Protein AF-A0A6J8DEY1-F1 (afdb_monomer_lite)

Sequence (250 aa):
MIAKDSIQTDSPVGKSDHCMINFDFCCYFNNEKTSGDRFSYFRGNYELFNESLNNINWDVLLSNKNVEEMWKSFSSVMSENIDRFIPKKKTIRKFISPPLWMDRATKSAIVKKRKSWKKYKYLRNNLPYAKYVKDRNECTNAVRNAKLSFEQKVALESKINVKSFWNYVNSKLKTGSGIGTLEKPDGTLASSTADKVEVLNQFFTSVFTHRGDLKDYDTNSESNNFLDDINICQEDVLTKLNKLKTDKSA

Radius of gyration: 30.5 Å; chains: 1; bounding box: 78×50×76 Å

Organism: Mytilus coruscus (NCBI:txid42192)

Foldseek 3Di:
DFDPVFWDWFPDDQPDPDTDIDGDDDDDDPPPPPFDFDWPVVQFPVVVLVVQVVPDPLCVQQPPDDPVSSVVSVVVSNVVSSVVGTDTDGPDPPDPDPPPLDDPQLVVLVVQLRVLVVVCVVPVDPVSVVSNVVSSVVNVVSSVVSVVVLVVVCVVCCVVCVPSVVVVVVVVDPDDPDDPFDQAPVRDTRPDPVSVVVRVVVVVVVPDDDPVNDDPDPVVPPPPDDCPDDDDDPVNVVVVVVPDDPVDDD

Structure (mmCIF, N/CA/C/O backbone):
data_AF-A0A6J8DEY1-F1
#
_entry.id   AF-A0A6J8DEY1-F1
#
loop_
_atom_site.group_PDB
_atom_site.id
_atom_site.type_symbol
_atom_site.label_atom_id
_atom_site.label_alt_id
_atom_site.label_comp_id
_atom_site.label_asym_id
_atom_site.label_entity_id
_atom_site.label_seq_id
_atom_site.pdbx_PDB_ins_code
_atom_site.Cartn_x
_atom_site.Cartn_y
_atom_site.Cartn_z
_atom_site.occupancy
_atom_site.B_iso_or_equiv
_atom_site.auth_seq_id
_atom_site.auth_comp_id
_atom_site.auth_asym_id
_atom_site.auth_atom_id
_atom_site.pdbx_PDB_model_num
ATOM 1 N N . MET A 1 1 ? 31.824 7.948 5.922 1.00 44.28 1 MET A N 1
ATOM 2 C CA . MET A 1 1 ? 33.027 7.747 5.085 1.00 44.28 1 MET A CA 1
ATOM 3 C C . MET A 1 1 ? 32.572 7.065 3.800 1.00 44.28 1 MET A C 1
ATOM 5 O O . MET A 1 1 ? 32.079 5.949 3.884 1.00 44.28 1 MET A O 1
ATOM 9 N N . ILE A 1 2 ? 32.590 7.755 2.654 1.00 45.97 2 ILE A N 1
ATOM 10 C CA . ILE A 1 2 ? 32.193 7.160 1.364 1.00 45.97 2 ILE A CA 1
ATOM 11 C C . ILE A 1 2 ? 33.299 6.178 0.974 1.00 45.97 2 ILE A C 1
ATOM 13 O O . ILE A 1 2 ? 34.435 6.596 0.756 1.00 45.97 2 ILE A O 1
ATOM 17 N N . ALA A 1 3 ? 32.999 4.880 0.933 1.00 48.78 3 ALA A N 1
ATOM 18 C CA . ALA A 1 3 ? 33.936 3.901 0.399 1.00 48.78 3 ALA A CA 1
ATOM 19 C C . ALA A 1 3 ? 34.124 4.195 -1.099 1.00 48.78 3 ALA A C 1
ATOM 21 O O . ALA A 1 3 ? 33.154 4.143 -1.862 1.00 48.78 3 ALA A O 1
ATOM 22 N N . LYS A 1 4 ? 35.356 4.536 -1.511 1.00 50.44 4 LYS A N 1
ATOM 23 C CA . LYS A 1 4 ? 35.718 4.877 -2.903 1.00 50.44 4 LYS A CA 1
ATOM 24 C C . LYS A 1 4 ? 35.306 3.797 -3.921 1.00 50.44 4 LYS A C 1
ATOM 26 O O . LYS A 1 4 ? 35.091 4.131 -5.080 1.00 50.44 4 LYS A O 1
ATOM 31 N N . ASP A 1 5 ? 35.092 2.559 -3.476 1.00 52.69 5 ASP A N 1
ATOM 32 C CA . ASP A 1 5 ? 34.733 1.409 -4.318 1.00 52.69 5 ASP A CA 1
ATOM 33 C C . ASP A 1 5 ? 33.228 1.278 -4.640 1.00 52.69 5 ASP A C 1
ATOM 35 O O . ASP A 1 5 ? 32.827 0.367 -5.362 1.00 52.69 5 ASP A O 1
ATOM 39 N N . SER A 1 6 ? 32.372 2.182 -4.146 1.00 61.44 6 SER A N 1
ATOM 40 C CA . SER A 1 6 ? 30.911 2.122 -4.365 1.00 61.44 6 SER A CA 1
ATOM 41 C C . SER A 1 6 ? 30.394 2.984 -5.528 1.00 61.44 6 SER A C 1
ATOM 43 O O . SER A 1 6 ? 29.201 2.963 -5.824 1.00 61.44 6 SER A O 1
ATOM 45 N N . ILE A 1 7 ? 31.265 3.739 -6.210 1.00 75.12 7 ILE A N 1
ATOM 46 C CA . ILE A 1 7 ? 30.859 4.692 -7.253 1.00 75.12 7 ILE A CA 1
ATOM 47 C C . ILE A 1 7 ? 30.740 3.988 -8.617 1.00 75.12 7 ILE A C 1
ATOM 49 O O . ILE A 1 7 ? 31.733 3.591 -9.224 1.00 75.12 7 ILE A O 1
ATOM 53 N N . GLN A 1 8 ? 29.520 3.876 -9.145 1.00 80.19 8 GLN A N 1
ATOM 54 C CA . GLN A 1 8 ? 29.210 3.303 -10.459 1.00 80.19 8 GLN A CA 1
ATOM 55 C C . GLN A 1 8 ? 28.707 4.377 -11.429 1.00 80.19 8 GLN A C 1
ATOM 57 O O . GLN A 1 8 ? 27.894 5.222 -11.063 1.00 80.19 8 GLN A O 1
ATOM 62 N N . THR A 1 9 ? 29.137 4.320 -12.696 1.00 81.25 9 THR A N 1
ATOM 63 C CA . THR A 1 9 ? 28.627 5.225 -13.744 1.00 81.25 9 THR A CA 1
ATOM 64 C C . THR A 1 9 ? 27.620 4.529 -14.657 1.00 81.25 9 THR A C 1
ATOM 66 O O . THR A 1 9 ? 27.932 3.562 -15.354 1.00 81.25 9 THR A O 1
ATOM 69 N N . ASP A 1 10 ? 26.400 5.050 -14.680 1.00 83.88 10 ASP A N 1
ATOM 70 C CA . ASP A 1 10 ? 25.271 4.544 -15.450 1.00 83.88 10 ASP A CA 1
ATOM 71 C C . ASP A 1 10 ? 25.021 5.363 -16.725 1.00 83.88 10 ASP A C 1
ATOM 73 O O . ASP A 1 10 ? 25.616 6.419 -16.967 1.00 83.88 10 ASP A O 1
ATOM 77 N N . SER A 1 11 ? 24.138 4.846 -17.585 1.00 83.69 11 SER A N 1
ATOM 78 C CA . SER A 1 11 ? 23.731 5.537 -18.813 1.00 83.69 11 SER A CA 1
ATOM 79 C C . SER A 1 11 ? 23.106 6.899 -18.494 1.00 83.69 11 SER A C 1
ATOM 81 O O . SER A 1 11 ? 22.330 6.952 -17.536 1.00 83.69 11 SER A O 1
ATOM 83 N N . PRO A 1 12 ? 23.329 7.940 -19.315 1.00 84.56 12 PRO A N 1
ATOM 84 C CA . PRO A 1 12 ? 22.691 9.239 -19.138 1.00 84.56 12 PRO A CA 1
ATOM 85 C C . PRO A 1 12 ? 21.168 9.188 -18.996 1.00 84.56 12 PRO A C 1
ATOM 87 O O . PRO A 1 12 ? 20.491 8.290 -19.523 1.00 84.56 12 PRO A O 1
ATOM 90 N N . VAL A 1 13 ? 20.618 10.199 -18.321 1.00 79.12 13 VAL A N 1
ATOM 91 C CA . VAL A 1 13 ? 19.169 10.415 -18.260 1.00 79.12 13 VAL A CA 1
ATOM 92 C C . VAL A 1 13 ? 18.707 11.044 -19.569 1.00 79.12 13 VAL A C 1
ATOM 94 O O . VAL A 1 13 ? 19.110 12.146 -19.935 1.00 79.12 13 VAL A O 1
ATOM 97 N N . GLY A 1 14 ? 17.837 10.339 -20.293 1.00 76.31 14 GLY A N 1
ATOM 98 C CA . GLY A 1 14 ? 17.278 10.836 -21.549 1.00 76.31 14 GLY A CA 1
ATOM 99 C C . GLY A 1 14 ? 18.358 11.132 -22.596 1.00 76.31 14 GLY A C 1
ATOM 100 O O . GLY A 1 14 ? 19.062 10.223 -23.039 1.00 76.31 14 GLY A O 1
ATOM 101 N N . LYS A 1 15 ? 18.446 12.396 -23.026 1.00 76.12 15 LYS A N 1
ATOM 102 C CA . LYS A 1 15 ? 19.426 12.885 -24.014 1.00 76.12 15 LYS A CA 1
ATOM 103 C C . LYS A 1 15 ? 20.619 13.619 -23.389 1.00 76.12 15 LYS A C 1
ATOM 105 O O . LYS A 1 15 ? 21.410 14.167 -24.144 1.00 76.12 15 LYS A O 1
ATOM 110 N N . SER A 1 16 ? 20.735 13.647 -22.060 1.00 80.69 16 SER A N 1
ATOM 111 C CA . SER A 1 16 ? 21.864 14.300 -21.396 1.00 80.69 16 SER A CA 1
ATOM 112 C C . SER A 1 16 ? 23.197 13.693 -21.848 1.00 80.69 16 SER A C 1
ATOM 114 O O . SER A 1 16 ? 23.292 12.508 -22.179 1.00 80.69 16 SER A O 1
ATOM 116 N N . ASP A 1 17 ? 24.210 14.540 -21.881 1.00 76.12 17 ASP A N 1
ATOM 117 C CA . ASP A 1 17 ? 25.623 14.239 -22.076 1.00 76.12 17 ASP A CA 1
ATOM 118 C C . ASP A 1 17 ? 26.312 13.783 -20.777 1.00 76.12 17 ASP A C 1
ATOM 120 O O . ASP A 1 17 ? 27.327 13.085 -20.822 1.00 76.12 17 ASP A O 1
ATOM 124 N N . HIS A 1 18 ? 25.724 14.083 -19.617 1.00 81.81 18 HIS A N 1
ATOM 125 C CA . HIS A 1 18 ? 26.223 13.645 -18.319 1.00 81.81 18 HIS A CA 1
ATOM 126 C C . HIS A 1 18 ? 25.838 12.189 -18.015 1.00 81.81 18 HIS A C 1
ATOM 128 O O . HIS A 1 18 ? 24.682 11.772 -18.146 1.00 81.81 18 HIS A O 1
ATOM 134 N N . CYS A 1 19 ? 26.809 11.388 -17.569 1.00 82.94 19 CYS A N 1
ATOM 135 C CA . CYS A 1 19 ? 26.528 10.053 -17.045 1.00 82.94 19 CYS A CA 1
ATOM 136 C C . CYS A 1 19 ? 25.927 10.128 -15.638 1.00 82.94 19 CYS A C 1
ATOM 138 O O . CYS A 1 19 ? 26.283 11.002 -14.851 1.00 82.94 19 CYS A O 1
ATOM 140 N N . MET A 1 20 ? 25.055 9.176 -15.302 1.00 83.69 20 MET A N 1
ATOM 141 C CA . MET A 1 20 ? 24.567 9.066 -13.928 1.00 83.69 20 MET A CA 1
ATOM 142 C C . MET A 1 20 ? 25.656 8.483 -13.040 1.00 83.69 20 MET A C 1
ATOM 144 O O . MET A 1 20 ? 26.305 7.516 -13.431 1.00 83.69 20 MET A O 1
ATOM 148 N N . ILE A 1 21 ? 25.835 9.046 -11.851 1.00 85.25 21 ILE A N 1
ATOM 149 C CA . ILE A 1 21 ? 26.737 8.516 -10.834 1.00 85.25 21 ILE A CA 1
ATOM 150 C C . ILE A 1 21 ? 25.862 7.912 -9.739 1.00 85.25 21 ILE A C 1
ATOM 152 O O . ILE A 1 21 ? 25.108 8.627 -9.085 1.00 85.25 21 ILE A O 1
ATOM 156 N N . ASN A 1 22 ? 25.956 6.599 -9.560 1.00 82.12 22 ASN A N 1
ATOM 157 C CA . ASN A 1 22 ? 25.336 5.890 -8.451 1.00 82.12 22 ASN A CA 1
ATOM 158 C C . ASN A 1 22 ? 26.412 5.618 -7.408 1.00 82.12 22 ASN A C 1
ATOM 160 O O . ASN A 1 22 ? 27.486 5.133 -7.750 1.00 82.12 22 ASN A O 1
ATOM 164 N N . PHE A 1 23 ? 26.124 5.902 -6.150 1.00 82.75 23 PHE A N 1
ATOM 165 C CA . PHE A 1 23 ? 26.988 5.545 -5.038 1.00 82.75 23 PHE A CA 1
ATOM 166 C C . PHE A 1 23 ? 26.125 5.235 -3.826 1.00 82.75 23 PHE A C 1
ATOM 168 O O . PHE A 1 23 ? 25.031 5.785 -3.677 1.00 82.75 23 PHE A O 1
ATOM 175 N N . ASP A 1 24 ? 26.628 4.359 -2.967 1.00 79.00 24 ASP A N 1
ATOM 176 C CA . ASP A 1 24 ? 25.954 4.032 -1.723 1.00 79.00 24 ASP A CA 1
ATOM 177 C C . ASP A 1 24 ? 26.412 5.009 -0.641 1.00 79.00 24 ASP A C 1
ATOM 179 O O . ASP A 1 24 ? 27.604 5.171 -0.364 1.00 79.00 24 ASP A O 1
ATOM 183 N N . PHE A 1 25 ? 25.445 5.689 -0.032 1.00 76.94 25 PHE A N 1
ATOM 184 C CA . PHE A 1 25 ? 25.688 6.614 1.063 1.00 76.94 25 PHE A CA 1
ATOM 185 C C . PHE A 1 25 ? 25.036 6.076 2.334 1.00 76.94 25 PHE A C 1
ATOM 187 O O . PHE A 1 25 ? 23.813 6.046 2.461 1.00 76.94 25 PHE A O 1
ATOM 194 N N . CYS A 1 26 ? 25.864 5.638 3.282 1.00 73.69 26 CYS A N 1
ATOM 195 C CA . CYS A 1 26 ? 25.404 5.240 4.606 1.00 73.69 26 CYS A CA 1
ATOM 196 C C . CYS A 1 26 ? 25.147 6.491 5.449 1.00 73.69 26 CYS A C 1
ATOM 198 O O . CYS A 1 26 ? 26.067 7.046 6.052 1.00 73.69 26 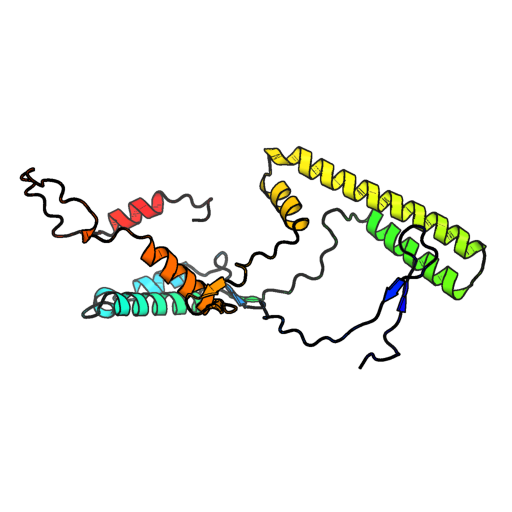CYS A O 1
ATOM 200 N N . CYS A 1 27 ? 23.895 6.930 5.490 1.00 66.94 27 CYS A N 1
ATOM 201 C CA . CYS A 1 27 ? 23.417 7.910 6.454 1.00 66.94 27 CYS A CA 1
ATOM 202 C C . CYS A 1 27 ? 22.787 7.200 7.656 1.00 66.94 27 CYS A C 1
ATOM 204 O O . CYS A 1 27 ? 22.032 6.239 7.505 1.00 66.94 27 CYS A O 1
ATOM 206 N N . TYR A 1 28 ? 23.073 7.699 8.857 1.00 67.25 28 TYR A N 1
ATOM 207 C CA . TYR A 1 28 ? 22.353 7.310 10.062 1.00 67.25 28 TYR A CA 1
ATOM 208 C C . TYR A 1 28 ? 21.034 8.075 10.076 1.00 67.25 28 TYR A C 1
ATOM 210 O O . TYR A 1 28 ? 21.003 9.272 10.340 1.00 67.25 28 TYR A O 1
ATOM 218 N N . PHE A 1 29 ? 19.949 7.395 9.734 1.00 59.47 29 PHE A N 1
ATOM 219 C CA . PHE A 1 29 ? 18.605 7.909 9.941 1.00 59.47 29 PHE A CA 1
ATOM 220 C C . PHE A 1 29 ? 17.853 6.918 10.819 1.00 59.47 29 PHE A C 1
ATOM 222 O O . PHE A 1 29 ? 17.910 5.707 10.581 1.00 59.47 29 PHE A O 1
ATOM 229 N N . ASN A 1 30 ? 17.159 7.428 11.838 1.00 56.78 30 ASN A N 1
ATOM 230 C CA . ASN A 1 30 ? 16.230 6.630 12.628 1.00 56.78 30 ASN A CA 1
ATOM 231 C C . ASN A 1 30 ? 15.025 6.305 11.751 1.00 56.78 30 ASN A C 1
ATOM 233 O O . ASN A 1 30 ? 14.008 6.991 11.752 1.00 56.78 30 ASN A O 1
ATOM 237 N N . ASN A 1 31 ? 15.166 5.258 10.948 1.00 54.78 31 ASN A N 1
ATOM 238 C CA . ASN A 1 31 ? 14.032 4.647 10.295 1.00 54.78 31 ASN A CA 1
ATOM 239 C C . ASN A 1 31 ? 13.315 3.841 11.375 1.00 54.78 31 ASN A C 1
ATOM 241 O O . ASN A 1 31 ? 13.746 2.727 11.694 1.00 54.78 31 ASN A O 1
ATOM 245 N N . GLU A 1 32 ? 12.268 4.409 11.975 1.00 57.19 32 GLU A N 1
ATOM 246 C CA . GLU A 1 32 ? 11.388 3.634 12.844 1.00 57.19 32 GLU A CA 1
ATOM 247 C C . GLU A 1 32 ? 10.921 2.416 12.050 1.00 57.19 32 GLU A C 1
ATOM 249 O O . GLU A 1 32 ? 10.252 2.506 11.014 1.00 57.19 32 GLU A O 1
ATOM 254 N N . LYS A 1 33 ? 11.388 1.241 12.471 1.00 53.66 33 LYS A N 1
ATOM 255 C CA . LYS A 1 33 ? 11.085 -0.005 11.788 1.00 53.66 33 LYS A CA 1
ATOM 256 C C . LYS A 1 33 ? 9.590 -0.265 11.961 1.00 53.66 33 LYS A C 1
ATOM 258 O O . LYS A 1 33 ? 9.176 -0.839 12.954 1.00 53.66 33 LYS A O 1
ATOM 263 N N . THR A 1 34 ? 8.788 0.027 10.940 1.00 55.12 34 THR A N 1
ATOM 264 C CA . THR A 1 34 ? 7.391 -0.449 10.856 1.00 55.12 34 THR A CA 1
ATOM 265 C C . THR A 1 34 ? 7.296 -1.953 10.556 1.00 55.12 34 THR A C 1
ATOM 267 O O . THR A 1 34 ? 6.229 -2.468 10.219 1.00 55.12 34 THR A O 1
ATOM 270 N N . SER A 1 35 ? 8.407 -2.695 10.667 1.00 56.41 35 SER A N 1
ATOM 271 C CA . SER A 1 35 ? 8.428 -4.155 10.602 1.00 56.41 35 SER A CA 1
ATOM 272 C C . SER A 1 35 ? 7.953 -4.736 11.932 1.00 56.41 35 SER A C 1
ATOM 274 O O . SER A 1 35 ? 8.744 -5.287 12.692 1.00 56.41 35 SER A O 1
ATOM 276 N N . GLY A 1 36 ? 6.664 -4.572 12.203 1.00 63.62 36 GLY A N 1
ATOM 277 C CA . GLY A 1 36 ? 5.958 -5.334 13.219 1.00 63.62 36 GLY A CA 1
ATOM 278 C C . GLY A 1 36 ? 5.396 -6.619 12.621 1.00 63.62 36 GLY A C 1
ATOM 279 O O . GLY A 1 36 ? 5.020 -6.671 11.437 1.00 63.62 36 GLY A O 1
ATOM 280 N N . ASP A 1 37 ? 5.322 -7.650 13.451 1.00 78.12 37 ASP A N 1
ATOM 281 C CA . ASP A 1 37 ? 4.421 -8.764 13.204 1.00 78.12 37 ASP A CA 1
ATOM 282 C C . ASP A 1 37 ? 2.991 -8.220 13.159 1.00 78.12 37 ASP A C 1
ATOM 284 O O . ASP A 1 37 ? 2.564 -7.475 14.038 1.00 78.12 37 ASP A O 1
ATOM 288 N N . ARG A 1 38 ? 2.253 -8.540 12.094 1.00 83.44 38 ARG A N 1
ATOM 289 C CA . ARG A 1 38 ? 0.831 -8.200 11.998 1.00 83.44 38 ARG A CA 1
ATOM 290 C C . ARG A 1 38 ? 0.017 -9.459 12.194 1.00 8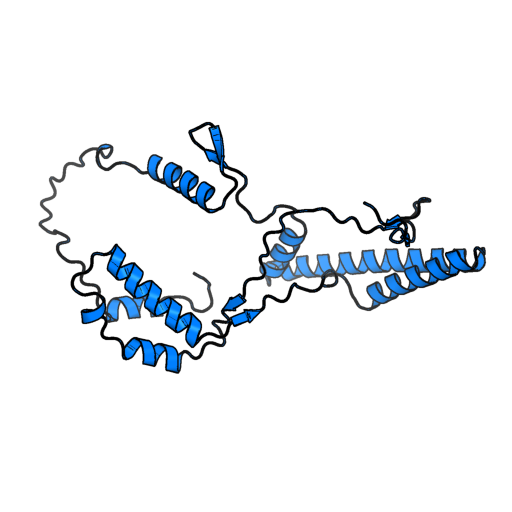3.44 38 ARG A C 1
ATOM 292 O O . ARG A 1 38 ? 0.302 -10.471 11.560 1.00 83.44 38 ARG A O 1
ATOM 299 N N . PHE A 1 39 ? -1.038 -9.389 12.989 1.00 88.94 39 PHE A N 1
ATOM 300 C CA . PHE A 1 39 ? -1.995 -10.482 13.080 1.00 88.94 39 PHE A CA 1
ATOM 301 C C . PHE A 1 39 ? -2.695 -10.713 11.741 1.00 88.94 39 PHE A C 1
ATOM 303 O O . PHE A 1 39 ? -3.045 -9.781 11.007 1.00 88.94 39 PHE A O 1
ATOM 310 N N . SER A 1 40 ? -2.874 -11.981 11.397 1.00 88.69 40 SER A N 1
ATOM 311 C CA . SER A 1 40 ? -3.649 -12.412 10.245 1.00 88.69 40 SER A CA 1
ATOM 312 C C . SER A 1 40 ? -5.024 -12.874 10.711 1.00 88.69 40 SER A C 1
ATOM 314 O O . SER A 1 40 ? -5.293 -14.070 10.692 1.00 88.69 40 SER A O 1
ATOM 316 N N . TYR A 1 41 ? -5.891 -11.923 11.074 1.00 89.31 41 TYR A N 1
ATOM 317 C CA . TYR A 1 41 ? -7.251 -12.182 11.574 1.00 89.31 41 TYR A CA 1
ATOM 318 C C . TYR A 1 41 ? -8.036 -13.170 10.698 1.00 89.31 41 TYR A C 1
ATOM 320 O O . TYR A 1 41 ? -8.556 -14.151 11.199 1.00 89.31 41 TYR A O 1
ATOM 328 N N . PHE A 1 42 ? -7.976 -13.039 9.369 1.00 86.75 42 PHE A N 1
ATOM 329 C CA . PHE A 1 42 ? -8.628 -13.982 8.442 1.00 86.75 42 PHE A CA 1
ATOM 330 C C . PHE A 1 42 ? -8.189 -15.459 8.586 1.00 86.75 42 PHE A C 1
ATOM 332 O O . PHE A 1 42 ? -8.865 -16.355 8.103 1.00 86.75 42 PHE A O 1
ATOM 339 N N . ARG A 1 43 ? -7.034 -15.725 9.206 1.00 87.56 43 ARG A N 1
ATOM 340 C CA . ARG A 1 43 ? -6.496 -17.076 9.440 1.00 87.56 43 ARG A CA 1
ATOM 341 C C . ARG A 1 43 ? -6.575 -17.498 10.911 1.00 87.56 43 ARG A C 1
ATOM 343 O O . ARG A 1 43 ? -5.924 -18.472 11.278 1.00 87.56 43 ARG A O 1
ATOM 350 N N . GLY A 1 44 ? -7.269 -16.737 11.754 1.00 90.62 44 GLY A N 1
ATOM 351 C CA . GLY A 1 44 ? -7.448 -17.086 13.159 1.00 90.62 44 GLY A CA 1
ATOM 352 C C . GLY A 1 44 ? -8.293 -18.347 13.318 1.00 90.62 44 GLY A C 1
ATOM 353 O O . GLY A 1 44 ? -9.232 -18.564 12.553 1.00 90.62 44 GLY A O 1
ATOM 354 N N . ASN A 1 45 ? -7.964 -19.171 14.315 1.00 93.25 45 ASN A N 1
ATOM 355 C CA . ASN A 1 45 ? -8.835 -20.267 14.727 1.00 93.25 45 ASN A CA 1
ATOM 356 C C . ASN A 1 45 ? -9.913 -19.715 15.669 1.00 93.25 45 ASN A C 1
ATOM 358 O O . ASN A 1 45 ? -9.735 -19.689 16.884 1.00 93.25 45 ASN A O 1
ATOM 362 N N . TYR A 1 46 ? -11.009 -19.232 15.084 1.00 92.81 46 TYR A N 1
ATOM 363 C CA . TYR A 1 46 ? -12.101 -18.612 15.835 1.00 92.81 46 TYR A CA 1
ATOM 364 C C . TYR A 1 46 ? -12.944 -19.607 16.637 1.00 92.81 46 TYR A C 1
ATOM 366 O O . TYR A 1 46 ? -13.610 -19.198 17.579 1.00 92.81 46 TYR A O 1
ATOM 374 N N . GLU A 1 47 ? -12.901 -20.895 16.302 1.00 93.62 47 GLU A N 1
ATOM 375 C CA . GLU A 1 47 ? -13.616 -21.933 17.048 1.00 93.62 47 GLU A CA 1
ATOM 376 C C . GLU A 1 47 ? -13.016 -22.086 18.451 1.00 93.62 47 GLU A C 1
ATOM 378 O O . GLU A 1 47 ? -13.704 -21.844 19.441 1.00 93.62 47 GLU A O 1
ATOM 383 N N . LEU A 1 48 ? -11.699 -22.320 18.535 1.00 93.12 48 LEU A N 1
ATOM 384 C CA . LEU A 1 48 ? -10.981 -22.372 19.816 1.00 93.12 48 LEU A CA 1
ATOM 385 C C . LEU A 1 48 ? -10.951 -21.014 20.530 1.00 93.12 48 LEU A C 1
ATOM 387 O O . LEU A 1 48 ? -10.979 -20.958 21.757 1.00 93.12 48 LEU A O 1
ATOM 391 N N . PHE A 1 49 ? -10.897 -19.914 19.771 1.00 93.75 49 PHE A N 1
ATOM 392 C CA . PHE A 1 49 ? -10.972 -18.566 20.335 1.00 93.75 49 PHE A CA 1
ATOM 393 C C . PHE A 1 49 ? -12.291 -18.368 21.092 1.00 93.75 49 PHE A C 1
ATOM 395 O O . PHE A 1 49 ? -12.287 -17.932 22.240 1.00 93.75 49 PHE A O 1
ATOM 402 N N . ASN A 1 50 ? -13.417 -18.707 20.461 1.00 93.25 50 ASN A N 1
ATOM 403 C CA . ASN A 1 50 ? -14.738 -18.550 21.059 1.00 93.25 50 ASN A CA 1
ATOM 404 C C . ASN A 1 50 ? -14.946 -19.519 22.226 1.00 93.25 50 ASN A C 1
ATOM 406 O O . ASN A 1 50 ? -15.4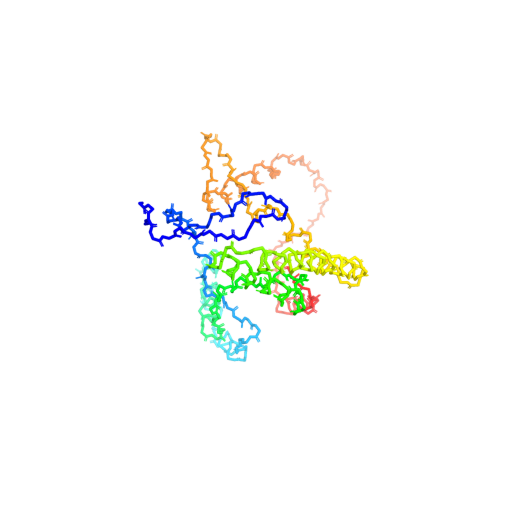97 -19.120 23.246 1.00 93.25 50 ASN A O 1
ATOM 410 N N . GLU A 1 51 ? -14.468 -20.761 22.114 1.00 94.31 51 GLU A N 1
ATOM 411 C CA . GLU A 1 51 ? -14.501 -21.729 23.216 1.00 94.31 51 GLU A CA 1
ATOM 412 C C . GLU A 1 51 ? -13.739 -21.205 24.443 1.00 94.31 51 GLU A C 1
ATOM 414 O O . GLU A 1 51 ? -14.259 -21.223 25.557 1.00 94.31 51 GLU A O 1
ATOM 419 N N . SER A 1 52 ? -12.540 -20.657 24.234 1.00 93.44 52 SER A N 1
ATOM 420 C CA . SER A 1 52 ? -11.736 -20.042 25.293 1.00 93.44 52 SER A CA 1
ATOM 421 C C . SER A 1 52 ? -12.476 -18.894 25.984 1.00 93.44 52 SER A C 1
ATOM 423 O O . SER A 1 52 ? -12.507 -18.848 27.211 1.00 93.44 52 SER A O 1
ATOM 425 N N . LEU A 1 53 ? -13.134 -18.006 25.227 1.00 92.50 53 LEU A N 1
ATOM 426 C CA . LEU A 1 53 ? -13.916 -16.910 25.811 1.00 92.50 53 LEU A CA 1
ATOM 427 C C . LEU A 1 53 ? -15.176 -17.382 26.549 1.00 92.50 53 LEU A C 1
ATOM 429 O O . LEU A 1 53 ? -15.530 -16.789 27.567 1.00 92.50 53 LEU A O 1
ATOM 433 N N . ASN A 1 54 ? -15.840 -18.431 26.060 1.00 92.38 54 ASN A N 1
ATOM 434 C CA . ASN A 1 54 ? -17.028 -19.001 26.702 1.00 92.38 54 ASN A CA 1
ATOM 435 C C . ASN A 1 54 ? -16.696 -19.701 28.026 1.00 92.38 54 ASN A C 1
ATOM 437 O O . ASN A 1 54 ? -17.531 -19.747 28.923 1.00 92.38 54 ASN A O 1
ATOM 441 N N . ASN A 1 55 ? -15.475 -20.223 28.165 1.00 92.81 55 ASN A N 1
ATOM 442 C CA . ASN A 1 55 ? -15.012 -20.872 29.392 1.00 92.81 55 ASN A CA 1
ATOM 443 C C . ASN A 1 55 ? -14.623 -19.877 30.502 1.00 92.81 55 ASN A C 1
ATOM 445 O O . ASN A 1 55 ? -14.348 -20.289 31.631 1.00 92.81 55 ASN A O 1
ATOM 449 N N . ILE A 1 56 ? -14.577 -18.576 30.205 1.00 91.88 56 ILE A N 1
ATOM 450 C CA . ILE A 1 56 ? -14.239 -17.540 31.181 1.00 91.88 56 ILE A CA 1
ATOM 451 C C . ILE A 1 56 ? -15.503 -17.110 31.920 1.00 91.88 56 ILE A C 1
ATOM 453 O O . ILE A 1 56 ? -16.485 -16.682 31.320 1.00 91.88 56 ILE A O 1
ATOM 457 N N . ASN A 1 57 ? -15.452 -17.161 33.251 1.00 91.75 57 ASN A N 1
ATOM 458 C CA . ASN A 1 57 ? -16.493 -16.581 34.087 1.00 91.75 57 ASN A CA 1
ATOM 459 C C . ASN A 1 57 ? -16.305 -15.055 34.162 1.00 91.75 57 ASN A C 1
ATOM 461 O O . ASN A 1 57 ? -15.543 -14.544 34.989 1.00 91.75 57 ASN A O 1
ATOM 465 N N . TRP A 1 58 ? -16.974 -14.342 33.255 1.00 89.88 58 TRP A N 1
ATOM 466 C CA . TRP A 1 58 ? -16.894 -12.885 33.133 1.00 89.88 58 TRP A CA 1
ATOM 467 C C . TRP A 1 58 ? -17.442 -12.154 34.353 1.00 89.88 58 TRP A C 1
ATOM 469 O O . TRP A 1 58 ? -16.850 -11.154 34.754 1.00 89.88 58 TRP A O 1
ATOM 479 N N . ASP A 1 59 ? -18.498 -12.675 34.977 1.00 88.44 59 ASP A N 1
ATOM 480 C CA . ASP A 1 59 ? -19.091 -12.072 36.172 1.00 88.44 59 ASP A CA 1
ATOM 481 C C . ASP A 1 59 ? -18.070 -12.021 37.303 1.00 88.44 59 ASP A C 1
ATOM 483 O O . ASP A 1 59 ? -17.835 -10.971 37.893 1.00 88.44 59 ASP A O 1
ATOM 487 N N . VAL A 1 60 ? -17.367 -13.129 37.547 1.00 90.44 60 VAL A N 1
ATOM 488 C CA . VAL A 1 60 ? -16.307 -13.181 38.560 1.00 90.44 60 VAL A CA 1
ATOM 489 C C . VAL A 1 60 ? -15.123 -12.307 38.155 1.00 90.44 60 VAL A C 1
ATOM 491 O O . VAL A 1 60 ? -14.618 -11.541 38.976 1.00 90.44 60 VAL A O 1
ATOM 494 N N . LEU A 1 61 ? -14.689 -12.385 36.893 1.00 89.06 61 LEU A N 1
ATOM 495 C CA . LEU A 1 61 ? -13.521 -11.646 36.410 1.00 89.06 61 LEU A CA 1
ATOM 496 C C . LEU A 1 61 ? -13.711 -10.126 36.487 1.00 89.06 61 LEU A C 1
ATOM 498 O O . LEU A 1 61 ? -12.738 -9.404 36.722 1.00 89.06 61 LEU A O 1
ATOM 502 N N . LEU A 1 62 ? -14.930 -9.645 36.254 1.00 90.38 62 LEU A N 1
ATOM 503 C CA . LEU A 1 62 ? -15.262 -8.225 36.203 1.00 90.38 62 LEU A CA 1
ATOM 504 C C . LEU A 1 62 ? -15.905 -7.710 37.500 1.00 90.38 62 LEU A C 1
ATOM 506 O O . LEU A 1 62 ? -15.992 -6.496 37.678 1.00 90.38 62 LEU A O 1
ATOM 510 N N . SER A 1 63 ? -16.308 -8.597 38.416 1.00 90.44 63 SER A N 1
ATOM 511 C CA . SER A 1 63 ? -16.871 -8.212 39.715 1.00 90.44 63 SER A CA 1
ATOM 512 C C . SER A 1 63 ? -15.921 -7.334 40.535 1.00 90.44 63 SER A C 1
ATOM 514 O O . SER A 1 63 ? -14.700 -7.497 40.496 1.00 90.44 63 SER A O 1
ATOM 516 N N . ASN A 1 64 ? -16.501 -6.418 41.318 1.00 87.69 64 ASN A N 1
ATOM 517 C CA . ASN A 1 64 ? -15.803 -5.548 42.276 1.00 87.69 64 ASN A CA 1
ATOM 518 C C . ASN A 1 64 ? -14.669 -4.689 41.685 1.00 87.69 64 ASN A C 1
ATOM 520 O O . ASN A 1 64 ? -13.773 -4.268 42.416 1.00 87.69 64 ASN A O 1
ATOM 524 N N . LYS A 1 65 ? -14.702 -4.420 40.378 1.00 89.81 65 LYS A N 1
ATOM 525 C CA . LYS A 1 65 ? -13.737 -3.569 39.675 1.00 89.81 65 LYS A CA 1
ATOM 526 C C . LYS A 1 65 ? -14.399 -2.281 39.213 1.00 89.81 65 LYS A C 1
ATOM 528 O O . LYS A 1 65 ? -15.587 -2.260 38.900 1.00 89.81 65 LYS A O 1
ATOM 533 N N . ASN A 1 66 ? -13.622 -1.205 39.137 1.00 91.62 66 ASN A N 1
ATOM 534 C CA . ASN A 1 66 ? -14.083 0.003 38.454 1.00 91.62 66 ASN A CA 1
ATOM 535 C C . ASN A 1 66 ? -14.042 -0.182 36.924 1.00 91.62 66 ASN A C 1
ATOM 537 O O . ASN A 1 66 ? -13.429 -1.116 36.408 1.00 91.62 66 ASN A O 1
ATOM 541 N N . VAL A 1 67 ? -14.679 0.731 36.186 1.00 88.44 67 VAL A N 1
ATOM 542 C CA . VAL A 1 67 ? -14.798 0.658 34.716 1.00 88.44 67 VAL A CA 1
ATOM 543 C C . VAL A 1 67 ? -13.436 0.511 34.026 1.00 88.44 67 VAL A C 1
ATOM 545 O O . VAL A 1 67 ? -13.288 -0.276 33.092 1.00 88.44 67 VAL A O 1
ATOM 548 N N . GLU A 1 68 ? -12.422 1.224 34.512 1.00 89.69 68 GLU A N 1
ATOM 549 C CA . GLU A 1 68 ? -11.069 1.196 33.951 1.00 89.69 68 GLU A CA 1
ATOM 550 C C . GLU A 1 68 ? -10.381 -0.161 34.188 1.00 89.69 68 GLU A C 1
ATOM 552 O O . GLU A 1 68 ? -9.743 -0.723 33.296 1.00 89.69 68 GLU A O 1
ATOM 557 N N . GLU A 1 69 ? -10.532 -0.734 35.379 1.00 91.31 69 GLU A N 1
ATOM 558 C CA . GLU A 1 69 ? -10.018 -2.059 35.734 1.00 91.31 69 GLU A CA 1
ATOM 559 C C . GLU A 1 69 ? -10.745 -3.186 34.996 1.00 91.31 69 GLU A C 1
ATOM 561 O O . GLU A 1 69 ? -10.107 -4.158 34.568 1.00 91.31 69 GLU A O 1
ATOM 566 N N . MET A 1 70 ? -12.062 -3.058 34.815 1.00 91.31 70 MET A N 1
ATOM 567 C CA . MET A 1 70 ? -12.863 -3.969 33.998 1.00 91.31 70 MET A CA 1
ATOM 568 C C . MET A 1 70 ? -12.363 -3.955 32.552 1.00 91.31 70 MET A C 1
ATOM 570 O O . MET A 1 70 ? -12.066 -5.013 31.995 1.00 91.31 70 MET A O 1
ATOM 574 N N . TRP A 1 71 ? -12.182 -2.765 31.968 1.00 91.38 71 TRP A N 1
ATOM 575 C CA . TRP A 1 71 ? -11.665 -2.609 30.609 1.00 91.38 71 TRP A CA 1
ATOM 576 C C . TRP A 1 71 ? -10.261 -3.195 30.450 1.00 91.38 71 TRP A C 1
ATOM 578 O O . TRP A 1 71 ? -10.011 -3.949 29.509 1.00 91.38 71 TRP A O 1
ATOM 588 N N . LYS A 1 72 ? -9.349 -2.920 31.389 1.00 93.38 72 LYS A N 1
ATOM 589 C CA . LYS A 1 72 ? -8.000 -3.507 31.388 1.00 93.38 72 LYS A CA 1
ATOM 590 C C . LYS A 1 72 ? -8.039 -5.029 31.451 1.00 93.38 72 LYS A C 1
ATOM 592 O O . LYS A 1 72 ? -7.328 -5.683 30.690 1.00 93.38 72 LYS A O 1
ATOM 597 N N . SER A 1 73 ? -8.885 -5.588 32.316 1.00 92.50 73 SER A N 1
ATOM 598 C CA . SER A 1 73 ? -9.043 -7.041 32.459 1.00 92.50 73 SER A CA 1
ATOM 599 C C . SER A 1 73 ? -9.553 -7.667 31.158 1.00 92.50 73 SER A C 1
ATOM 601 O O . SER A 1 73 ? -8.943 -8.602 30.642 1.00 92.50 73 SER A O 1
ATOM 603 N N . PHE A 1 74 ? -10.616 -7.102 30.583 1.00 93.19 74 PHE A N 1
ATOM 604 C CA . PHE A 1 74 ? -11.172 -7.534 29.301 1.00 93.19 74 PHE A CA 1
ATOM 605 C C . PHE A 1 74 ? -10.145 -7.439 28.164 1.00 93.19 74 PHE A C 1
ATOM 607 O O . PHE A 1 74 ? -9.915 -8.407 27.439 1.00 93.19 74 PHE A O 1
ATOM 614 N N . SER A 1 75 ? -9.483 -6.289 28.033 1.00 93.50 75 SER A N 1
ATOM 615 C CA . SER A 1 75 ? -8.491 -6.030 26.987 1.00 93.50 75 SER A CA 1
ATOM 616 C C . SER A 1 75 ? -7.292 -6.977 27.087 1.00 93.50 75 SER A C 1
ATOM 618 O O . SER A 1 75 ? -6.798 -7.461 26.066 1.00 93.50 75 SER A O 1
ATOM 620 N N . SER A 1 76 ? -6.866 -7.314 28.309 1.00 94.19 76 SER A N 1
ATOM 621 C CA . SER A 1 76 ? -5.806 -8.296 28.554 1.00 94.19 76 SER A CA 1
ATOM 622 C C . SER A 1 76 ? -6.206 -9.689 28.072 1.00 94.19 76 SER A C 1
ATOM 624 O O . SER A 1 76 ? -5.470 -10.298 27.297 1.00 94.19 76 SER A O 1
ATOM 626 N N . VAL A 1 77 ? -7.392 -10.168 28.464 1.00 94.56 77 VAL A N 1
ATOM 627 C CA . VAL A 1 77 ? -7.921 -11.472 28.029 1.00 94.56 77 VAL A CA 1
ATOM 628 C C . VAL A 1 77 ? -8.047 -11.531 26.509 1.00 94.56 77 VAL A C 1
ATOM 630 O O . VAL A 1 77 ? -7.616 -12.501 25.883 1.00 94.56 77 VAL A O 1
ATOM 633 N N . MET A 1 78 ? -8.598 -10.486 25.892 1.00 93.94 78 MET A N 1
ATOM 634 C CA . MET A 1 78 ? -8.724 -10.409 24.438 1.00 93.94 78 MET A CA 1
ATOM 635 C C . MET A 1 78 ? -7.360 -10.445 23.751 1.00 93.94 78 MET A C 1
ATOM 637 O O . MET A 1 78 ? -7.181 -11.194 22.793 1.00 93.94 78 MET A O 1
ATOM 641 N N . SER A 1 79 ? -6.391 -9.677 24.249 1.00 93.00 79 SER A N 1
ATOM 642 C CA . SER A 1 79 ? -5.037 -9.631 23.689 1.00 93.00 79 SER A CA 1
ATOM 643 C C . SER A 1 79 ? -4.345 -10.991 23.772 1.00 93.00 79 SER A C 1
ATOM 645 O O . SER A 1 79 ? -3.767 -11.435 22.783 1.00 93.00 79 SER A O 1
ATOM 647 N N . GLU A 1 80 ? -4.474 -11.695 24.898 1.00 94.19 80 GLU A N 1
ATOM 648 C CA . GLU A 1 80 ? -3.918 -13.038 25.082 1.00 94.19 80 GLU A CA 1
ATOM 649 C C . GLU A 1 80 ? -4.542 -14.058 24.118 1.00 94.19 80 GLU A C 1
ATOM 651 O O . GLU A 1 80 ? -3.833 -14.826 23.463 1.00 94.19 80 GLU A O 1
ATOM 656 N N . ASN A 1 81 ? -5.869 -14.034 23.963 1.00 93.44 81 ASN A N 1
ATOM 657 C CA . ASN A 1 81 ? -6.568 -14.907 23.019 1.00 93.44 81 ASN A CA 1
ATOM 658 C C . ASN A 1 81 ? -6.187 -14.591 21.563 1.00 93.44 81 ASN A C 1
ATOM 660 O O . ASN A 1 81 ? -5.968 -15.507 20.765 1.00 93.44 81 ASN A O 1
ATOM 664 N N . ILE A 1 82 ? -6.042 -13.309 21.213 1.00 93.69 82 ILE A N 1
ATOM 665 C CA . ILE A 1 82 ? -5.543 -12.872 19.901 1.00 93.69 82 ILE A CA 1
ATOM 666 C C . ILE A 1 82 ? -4.133 -13.411 19.665 1.00 93.69 82 ILE A C 1
ATOM 668 O O . ILE A 1 82 ? -3.876 -14.000 18.615 1.00 93.69 82 ILE A O 1
ATOM 672 N N . ASP A 1 83 ? -3.237 -13.269 20.639 1.00 93.00 83 ASP A N 1
ATOM 673 C CA . ASP A 1 83 ? -1.868 -13.767 20.545 1.00 93.00 83 ASP A CA 1
ATOM 674 C C . ASP A 1 83 ? -1.791 -15.288 20.385 1.00 93.00 83 ASP A C 1
ATOM 676 O O . ASP A 1 83 ? -0.949 -15.790 19.634 1.00 93.00 83 ASP A O 1
ATOM 680 N N . ARG A 1 84 ? -2.683 -16.021 21.055 1.00 94.38 84 ARG A N 1
ATOM 681 C CA . ARG A 1 84 ? -2.692 -17.486 21.067 1.00 94.38 84 ARG A CA 1
ATOM 682 C C . ARG A 1 84 ? -3.314 -18.102 19.817 1.00 94.38 84 ARG A C 1
ATOM 684 O O . ARG A 1 84 ? -2.785 -19.080 19.291 1.00 94.38 84 ARG A O 1
ATOM 691 N N . PHE A 1 85 ? -4.437 -17.560 19.352 1.00 94.25 85 PHE A N 1
ATOM 692 C CA . PHE A 1 85 ? -5.264 -18.201 18.323 1.00 94.25 85 PHE A CA 1
ATOM 693 C C . PHE A 1 85 ? -5.198 -17.516 16.955 1.00 94.25 85 PHE A C 1
ATOM 695 O O . PHE A 1 85 ? -5.680 -18.081 15.967 1.00 94.25 85 PHE A O 1
ATOM 702 N N . ILE A 1 86 ? -4.595 -16.324 16.856 1.00 93.75 86 ILE A N 1
ATOM 703 C CA . ILE A 1 86 ? -4.458 -15.601 15.589 1.00 93.75 86 ILE A CA 1
ATOM 704 C C . ILE A 1 86 ? -2.995 -15.601 15.140 1.00 93.75 86 ILE A C 1
ATOM 706 O O . ILE A 1 86 ? -2.138 -14.977 15.766 1.00 93.75 86 ILE A O 1
ATOM 710 N N . PRO A 1 87 ? -2.672 -16.238 14.001 1.00 92.25 87 PRO A N 1
ATOM 711 C CA . PRO A 1 87 ? -1.295 -16.324 13.552 1.00 92.25 87 PRO A CA 1
ATOM 712 C C . PRO A 1 87 ? -0.755 -14.946 13.159 1.00 92.25 87 PRO A C 1
ATOM 714 O O . PRO A 1 87 ? -1.393 -14.168 12.438 1.00 92.25 87 PRO A O 1
ATOM 717 N N . LYS A 1 88 ? 0.479 -14.672 13.577 1.00 90.38 88 LYS A N 1
ATOM 718 C CA . LYS A 1 88 ? 1.244 -13.496 13.160 1.00 90.38 88 LYS A CA 1
ATOM 719 C C . LYS A 1 88 ? 1.865 -13.738 11.786 1.00 90.38 88 LYS A C 1
ATOM 721 O O . LYS A 1 88 ? 2.527 -14.744 11.544 1.00 90.38 88 LYS A O 1
ATOM 726 N N . LYS A 1 89 ? 1.679 -12.792 10.866 1.00 85.00 89 LYS A N 1
ATOM 727 C CA . LYS A 1 89 ? 2.441 -12.715 9.617 1.00 85.00 89 LYS A CA 1
ATOM 728 C C . LYS A 1 89 ? 3.543 -11.682 9.777 1.00 85.00 89 LYS A C 1
ATOM 730 O O . LYS A 1 89 ? 3.292 -10.535 10.157 1.00 85.00 89 LYS A O 1
ATOM 735 N N . LYS A 1 90 ? 4.761 -12.065 9.401 1.00 78.56 90 LYS A N 1
ATOM 736 C CA . LYS A 1 90 ? 5.844 -11.098 9.251 1.00 78.56 90 LYS A CA 1
ATOM 737 C C . LYS A 1 90 ? 5.460 -10.121 8.153 1.00 78.56 90 LYS A C 1
ATOM 739 O O . LYS A 1 90 ? 5.105 -10.527 7.041 1.00 78.56 90 LYS A O 1
ATOM 744 N N . THR A 1 91 ? 5.553 -8.829 8.446 1.00 67.75 91 THR A N 1
ATOM 745 C CA . THR A 1 91 ? 5.507 -7.810 7.400 1.00 67.75 91 THR A CA 1
ATOM 746 C C . THR A 1 91 ? 6.793 -7.944 6.591 1.00 67.75 91 THR A C 1
ATOM 748 O O . THR A 1 91 ? 7.818 -7.350 6.919 1.00 67.75 91 THR A O 1
ATOM 751 N N . ILE A 1 92 ? 6.770 -8.782 5.552 1.00 62.03 92 ILE A N 1
ATOM 752 C CA . ILE A 1 92 ? 7.870 -8.849 4.593 1.00 62.03 92 ILE A CA 1
ATOM 753 C C . ILE A 1 92 ? 7.964 -7.447 3.999 1.00 62.03 92 ILE A C 1
ATOM 755 O O . ILE A 1 92 ? 6.978 -6.944 3.447 1.00 62.03 92 ILE A O 1
ATOM 759 N N . ARG A 1 93 ? 9.127 -6.794 4.144 1.00 57.16 93 ARG A N 1
ATOM 760 C CA . ARG A 1 93 ? 9.415 -5.556 3.412 1.00 57.16 93 ARG A CA 1
ATOM 761 C C . ARG A 1 93 ? 9.060 -5.847 1.967 1.00 57.16 93 ARG A C 1
ATOM 763 O O . ARG A 1 93 ? 9.664 -6.743 1.382 1.00 57.16 93 ARG A O 1
ATOM 770 N N . LYS A 1 94 ? 8.054 -5.156 1.418 1.00 56.47 94 LYS A N 1
ATOM 771 C CA . LYS A 1 94 ? 7.736 -5.284 -0.003 1.00 56.47 94 LYS A CA 1
ATOM 772 C C . LYS A 1 94 ? 9.058 -5.079 -0.729 1.00 56.47 94 LYS A C 1
ATOM 774 O O . LYS A 1 94 ? 9.613 -3.982 -0.673 1.00 56.47 94 LYS A O 1
ATOM 779 N N . PHE A 1 95 ? 9.581 -6.136 -1.356 1.00 56.94 95 PHE A N 1
ATOM 780 C CA . PHE A 1 95 ? 10.619 -5.972 -2.362 1.00 56.94 95 PHE A CA 1
ATOM 781 C C . PHE A 1 95 ? 10.142 -4.844 -3.260 1.00 56.94 95 PHE A C 1
ATOM 783 O O . PHE A 1 95 ? 8.944 -4.819 -3.572 1.00 56.94 95 PHE A O 1
ATOM 790 N N . ILE A 1 96 ? 11.036 -3.905 -3.589 1.00 62.44 96 ILE A N 1
ATOM 791 C CA . ILE A 1 96 ? 10.729 -2.764 -4.455 1.00 62.44 96 ILE A CA 1
ATOM 792 C C . ILE A 1 96 ? 10.061 -3.344 -5.694 1.00 62.44 96 ILE A C 1
ATOM 794 O O . ILE A 1 96 ? 10.709 -3.926 -6.566 1.00 62.44 96 ILE A O 1
ATOM 798 N N . SER A 1 97 ? 8.734 -3.298 -5.693 1.00 68.94 97 SER A N 1
ATOM 799 C CA . SER A 1 97 ? 7.954 -3.951 -6.720 1.00 68.94 97 SER A CA 1
ATOM 800 C C . SER A 1 97 ? 8.125 -3.086 -7.952 1.00 68.94 97 SER A C 1
ATOM 802 O O . SER A 1 97 ? 8.222 -1.858 -7.824 1.00 68.94 97 SER A O 1
ATOM 804 N N . PRO A 1 98 ? 8.220 -3.691 -9.144 1.00 79.88 98 PRO A N 1
ATOM 805 C CA . PRO A 1 98 ? 8.242 -2.892 -10.347 1.00 79.88 98 PRO A CA 1
ATOM 806 C C . PRO A 1 98 ? 7.027 -1.949 -10.326 1.00 79.88 98 PRO A C 1
ATOM 808 O O . PRO A 1 98 ? 5.963 -2.330 -9.824 1.00 79.88 98 PRO A O 1
ATOM 811 N N . PRO A 1 99 ? 7.179 -0.712 -10.821 1.00 84.38 99 PRO A N 1
ATOM 812 C CA . PRO A 1 99 ? 6.064 0.211 -10.932 1.00 84.38 99 PRO A CA 1
ATOM 813 C C . PRO A 1 99 ? 4.868 -0.452 -11.620 1.00 84.38 99 PRO A C 1
ATOM 815 O O . PRO A 1 99 ? 5.057 -1.225 -12.554 1.00 84.38 99 PRO A O 1
ATOM 818 N N . LEU A 1 100 ? 3.647 -0.119 -11.196 1.00 85.62 100 LEU A N 1
ATOM 819 C CA . LEU A 1 100 ? 2.424 -0.775 -11.685 1.00 85.62 100 LEU A CA 1
ATOM 820 C C . LEU A 1 100 ? 2.225 -0.667 -13.206 1.00 85.62 100 LEU A C 1
ATOM 822 O O . LEU A 1 100 ? 1.599 -1.532 -13.806 1.00 85.62 100 LEU A O 1
ATOM 826 N N . TRP A 1 101 ? 2.788 0.368 -13.830 1.00 90.81 101 TRP A N 1
ATOM 827 C CA . TRP A 1 101 ? 2.766 0.562 -15.280 1.00 90.81 101 TRP A CA 1
ATOM 828 C C . TRP A 1 101 ? 3.771 -0.313 -16.044 1.00 90.81 101 TRP A C 1
ATOM 830 O O . TRP A 1 101 ? 3.765 -0.311 -17.268 1.00 90.81 101 TRP A O 1
ATOM 840 N N . MET A 1 102 ? 4.692 -1.006 -15.368 1.00 92.12 102 MET A N 1
ATOM 841 C CA . MET A 1 102 ? 5.798 -1.705 -16.020 1.00 92.12 102 MET A CA 1
ATOM 842 C C . MET A 1 102 ? 5.390 -3.103 -16.485 1.00 92.12 102 MET A C 1
ATOM 844 O O . MET A 1 102 ? 5.227 -4.018 -15.680 1.00 92.12 102 MET A O 1
ATOM 848 N N . ASP A 1 103 ? 5.328 -3.287 -17.800 1.00 92.44 103 ASP A N 1
ATOM 849 C CA . ASP A 1 103 ? 5.119 -4.589 -18.427 1.00 92.44 103 ASP A CA 1
ATOM 850 C C . ASP A 1 103 ? 6.444 -5.319 -18.748 1.00 92.44 103 ASP A C 1
ATOM 852 O O . ASP A 1 103 ? 7.563 -4.806 -18.586 1.00 92.44 103 ASP A O 1
ATOM 856 N N . ARG A 1 104 ? 6.325 -6.572 -19.208 1.00 92.50 104 ARG A N 1
ATOM 857 C CA . ARG A 1 104 ? 7.477 -7.427 -19.541 1.00 92.50 104 ARG A CA 1
ATOM 858 C C . ARG A 1 104 ? 8.297 -6.858 -20.702 1.00 92.50 104 ARG A C 1
ATOM 860 O O . ARG A 1 104 ? 9.527 -6.941 -20.673 1.00 92.50 104 ARG A O 1
ATOM 867 N N . ALA A 1 105 ? 7.628 -6.273 -21.696 1.00 93.19 105 ALA A N 1
ATOM 868 C CA . ALA A 1 105 ? 8.259 -5.689 -22.875 1.00 93.19 105 ALA A CA 1
ATOM 869 C C . ALA A 1 105 ? 9.109 -4.464 -22.504 1.00 93.19 105 ALA A C 1
ATOM 871 O O . ALA A 1 105 ? 10.286 -4.388 -22.861 1.00 93.19 105 ALA A O 1
ATOM 872 N N . THR A 1 106 ? 8.565 -3.562 -21.689 1.00 94.94 106 THR A N 1
ATOM 873 C CA . THR A 1 106 ? 9.249 -2.369 -21.181 1.00 94.94 106 THR A CA 1
ATOM 874 C C . THR A 1 106 ? 10.428 -2.751 -20.301 1.00 94.94 106 THR A C 1
ATOM 876 O O . THR A 1 106 ? 11.521 -2.203 -20.456 1.00 94.94 106 THR A O 1
ATOM 879 N N . LYS A 1 107 ? 10.263 -3.746 -19.418 1.00 94.19 107 LYS A N 1
ATOM 880 C CA . LYS A 1 107 ? 11.378 -4.281 -18.623 1.00 94.19 107 LYS A CA 1
ATOM 881 C C . LYS A 1 107 ? 12.496 -4.823 -19.520 1.00 94.19 107 LYS A C 1
ATOM 883 O O . LYS A 1 107 ? 13.668 -4.532 -19.274 1.00 94.19 107 LYS A O 1
ATOM 888 N N . SER A 1 108 ? 12.149 -5.569 -20.569 1.00 95.31 108 SER A N 1
ATOM 889 C CA . SER A 1 108 ? 13.113 -6.071 -21.555 1.00 95.31 108 SER A CA 1
ATOM 890 C C . SER A 1 108 ? 13.856 -4.928 -22.256 1.00 95.31 108 SER A C 1
ATOM 892 O O . SER A 1 108 ? 15.086 -4.947 -22.322 1.00 95.31 108 SER A O 1
ATOM 894 N N . ALA A 1 109 ? 13.145 -3.878 -22.678 1.00 95.25 109 ALA A N 1
ATOM 895 C CA . ALA A 1 109 ? 13.740 -2.702 -23.311 1.00 95.25 109 ALA A CA 1
ATOM 896 C C . ALA A 1 109 ? 14.706 -1.949 -22.372 1.00 95.25 109 ALA A C 1
ATOM 898 O O . ALA A 1 109 ? 15.808 -1.578 -22.784 1.00 95.25 109 ALA A O 1
ATOM 899 N N . ILE A 1 110 ? 14.360 -1.803 -21.085 1.00 93.25 110 ILE A N 1
ATOM 900 C CA . ILE A 1 110 ? 15.244 -1.215 -20.061 1.00 93.25 110 ILE A CA 1
ATOM 901 C C . ILE A 1 110 ? 16.527 -2.041 -19.906 1.00 93.25 110 ILE A C 1
ATOM 903 O O . ILE A 1 110 ? 17.631 -1.488 -19.866 1.00 93.25 110 ILE A O 1
ATOM 907 N N . VAL A 1 111 ? 16.402 -3.369 -19.831 1.00 93.94 111 VAL A N 1
ATOM 908 C CA . VAL A 1 111 ? 17.555 -4.276 -19.726 1.00 93.94 111 VAL A CA 1
ATOM 909 C C . VAL A 1 111 ? 18.420 -4.204 -20.984 1.00 93.94 111 VAL A C 1
ATOM 911 O O . VAL A 1 111 ? 19.644 -4.130 -20.873 1.00 93.94 111 VAL A O 1
ATOM 914 N N . LYS A 1 112 ? 17.808 -4.173 -22.172 1.00 95.25 112 LYS A N 1
ATOM 915 C CA . LYS A 1 112 ? 18.500 -4.063 -23.462 1.00 95.25 112 LYS A CA 1
ATOM 916 C C . LYS A 1 112 ? 19.312 -2.769 -23.551 1.00 95.25 112 LYS A C 1
ATOM 918 O O . LYS A 1 112 ? 20.507 -2.842 -23.828 1.00 95.25 112 LYS A O 1
ATOM 923 N N . LYS A 1 113 ? 18.718 -1.625 -23.181 1.00 94.50 113 LYS A N 1
ATOM 924 C CA . LYS A 1 113 ? 19.410 -0.327 -23.072 1.00 94.50 113 LYS A CA 1
ATOM 925 C C . LYS A 1 113 ? 20.621 -0.394 -22.133 1.00 94.50 113 LYS A C 1
ATOM 927 O O . LYS A 1 113 ? 21.700 0.090 -22.460 1.00 94.50 113 LYS A O 1
ATOM 932 N N . ARG A 1 114 ? 20.462 -0.995 -20.948 1.00 92.31 114 ARG A N 1
ATOM 933 C CA . ARG A 1 114 ? 21.565 -1.139 -19.976 1.00 92.31 114 ARG A CA 1
ATOM 934 C C . ARG A 1 114 ? 22.695 -2.014 -20.522 1.00 92.31 114 ARG A C 1
ATOM 936 O O . ARG A 1 114 ? 23.863 -1.674 -20.355 1.00 92.31 114 ARG A O 1
ATOM 943 N N . LYS A 1 115 ? 22.363 -3.122 -21.192 1.00 93.62 115 LYS A N 1
ATOM 944 C CA . LYS A 1 115 ? 23.351 -4.013 -21.821 1.00 93.62 115 LYS A CA 1
ATOM 945 C C . LYS A 1 115 ? 24.118 -3.309 -22.941 1.00 93.62 115 LYS A C 1
ATOM 947 O O . LYS A 1 115 ? 25.342 -3.420 -22.990 1.00 93.62 115 LYS A O 1
ATOM 952 N N . SER A 1 116 ? 23.432 -2.571 -23.814 1.00 93.25 116 SER A N 1
ATOM 953 C CA . SER A 1 116 ? 24.084 -1.843 -24.905 1.00 93.25 116 SER A CA 1
ATOM 954 C C . SER A 1 116 ? 24.969 -0.704 -24.393 1.00 93.25 116 SER A C 1
ATOM 956 O O . SER A 1 116 ? 26.083 -0.550 -24.889 1.00 93.25 116 SER A O 1
ATOM 958 N N . TRP A 1 117 ? 24.561 -0.005 -23.326 1.00 91.50 117 TRP A N 1
ATOM 959 C CA . TRP A 1 117 ? 25.410 0.977 -22.641 1.00 91.50 117 TRP A CA 1
ATOM 960 C C . TRP A 1 117 ? 26.694 0.368 -22.068 1.00 91.50 117 TRP A C 1
ATOM 962 O O . TRP A 1 117 ? 27.781 0.875 -22.333 1.00 91.50 117 TRP A O 1
ATOM 972 N N . LYS A 1 118 ? 26.594 -0.747 -21.328 1.00 90.50 118 LYS A N 1
ATOM 973 C CA . LYS A 1 118 ? 27.774 -1.448 -20.788 1.00 90.50 118 LYS A CA 1
ATOM 974 C C . LYS A 1 118 ? 28.727 -1.884 -21.904 1.00 90.50 118 LYS A C 1
ATOM 976 O O . LYS A 1 118 ? 29.934 -1.689 -21.791 1.00 90.50 118 LYS A O 1
ATOM 981 N N . LYS A 1 119 ? 28.185 -2.406 -23.010 1.00 91.00 119 LYS A N 1
ATOM 982 C CA . LYS A 1 119 ? 28.977 -2.792 -24.187 1.00 91.00 119 LYS A CA 1
ATOM 983 C C . LYS A 1 119 ? 29.678 -1.590 -24.827 1.00 91.00 119 LYS A C 1
ATOM 985 O O . LYS A 1 119 ? 30.848 -1.695 -25.181 1.00 91.00 119 LYS A O 1
ATOM 990 N N . TYR A 1 120 ? 28.992 -0.454 -24.949 1.00 90.81 120 TYR A N 1
ATOM 991 C CA . TYR A 1 120 ? 29.602 0.789 -25.421 1.00 90.81 120 TYR A CA 1
ATOM 992 C C . TYR A 1 120 ? 30.703 1.287 -24.476 1.00 90.81 120 TYR A C 1
ATOM 994 O O . TYR A 1 120 ? 31.781 1.626 -24.946 1.00 90.81 120 TYR A O 1
ATOM 1002 N N . LYS A 1 121 ? 30.489 1.264 -23.156 1.00 88.31 121 LYS A N 1
ATOM 1003 C CA . LYS A 1 121 ? 31.504 1.664 -22.166 1.00 88.31 121 LYS A CA 1
ATOM 1004 C C . LYS A 1 121 ? 32.783 0.827 -22.246 1.00 88.31 121 LYS A C 1
ATOM 1006 O O . LYS A 1 121 ? 33.858 1.388 -22.054 1.00 88.31 121 LYS A O 1
ATOM 1011 N N . TYR A 1 122 ? 32.657 -0.470 -22.534 1.00 87.56 122 TYR A N 1
ATOM 1012 C CA . TYR A 1 122 ? 33.795 -1.378 -22.695 1.00 87.56 122 TYR A CA 1
ATOM 1013 C C . TYR A 1 122 ? 34.531 -1.169 -24.026 1.00 87.56 122 TYR A C 1
ATOM 1015 O O . TYR A 1 122 ? 35.745 -1.028 -24.035 1.00 87.56 122 TYR A O 1
ATOM 1023 N N . LEU A 1 123 ? 33.802 -1.114 -25.148 1.00 89.31 123 LEU A N 1
ATOM 1024 C CA . LEU A 1 123 ? 34.410 -1.059 -26.486 1.00 89.31 123 LEU A CA 1
ATOM 1025 C C . LEU A 1 123 ? 34.767 0.358 -26.958 1.00 89.31 123 LEU A C 1
ATOM 1027 O O . LEU A 1 123 ? 35.592 0.493 -27.846 1.00 89.31 123 LEU A O 1
ATOM 1031 N N . ARG A 1 124 ? 34.093 1.394 -26.439 1.00 82.50 124 ARG A N 1
ATOM 1032 C CA . ARG A 1 124 ? 34.219 2.822 -26.809 1.00 82.50 124 ARG A CA 1
ATOM 1033 C C . ARG A 1 124 ? 34.190 3.135 -28.316 1.00 82.50 124 ARG A C 1
ATOM 1035 O O . ARG A 1 124 ? 34.712 4.152 -28.751 1.00 82.50 124 ARG A O 1
ATOM 1042 N N . ASN A 1 125 ? 33.499 2.302 -29.096 1.00 87.19 125 ASN A N 1
ATOM 1043 C CA . ASN A 1 125 ? 33.383 2.436 -30.552 1.00 87.19 125 ASN A CA 1
ATOM 1044 C C . ASN A 1 125 ? 32.021 3.009 -30.990 1.00 87.19 125 ASN A C 1
ATOM 1046 O O . ASN A 1 125 ? 31.002 2.827 -30.312 1.00 87.19 125 ASN A O 1
ATOM 1050 N N . ASN A 1 126 ? 31.980 3.601 -32.190 1.00 85.38 126 ASN A N 1
ATOM 1051 C CA . ASN A 1 126 ? 30.771 4.195 -32.782 1.00 85.38 126 ASN A CA 1
ATOM 1052 C C . ASN A 1 126 ? 29.644 3.178 -33.043 1.00 85.38 126 ASN A C 1
ATOM 1054 O O . ASN A 1 126 ? 28.472 3.487 -32.837 1.00 85.38 126 ASN A O 1
ATOM 1058 N N . LEU A 1 127 ? 29.969 1.940 -33.435 1.00 89.94 127 LEU A N 1
ATOM 1059 C CA . LEU A 1 127 ? 28.967 0.895 -33.697 1.00 89.94 127 LEU A CA 1
ATOM 1060 C C . LEU A 1 127 ? 28.174 0.493 -32.426 1.00 89.94 127 LEU A C 1
ATOM 1062 O O . LEU A 1 127 ? 26.938 0.531 -32.446 1.00 89.94 127 LEU A O 1
ATOM 1066 N N . PRO A 1 128 ? 28.823 0.162 -31.287 1.00 88.81 128 PRO A N 1
ATOM 1067 C CA . PRO A 1 128 ? 28.145 0.013 -29.999 1.00 88.81 128 PRO A CA 1
ATOM 1068 C C . PRO A 1 128 ? 27.348 1.246 -29.560 1.00 88.81 128 PRO A C 1
ATOM 1070 O O . PRO A 1 128 ? 26.272 1.080 -28.982 1.00 88.81 128 PRO A O 1
ATOM 1073 N N . TYR A 1 129 ? 27.839 2.459 -29.842 1.00 90.31 129 TYR A N 1
ATOM 1074 C CA . TYR A 1 129 ? 27.128 3.694 -29.504 1.00 90.31 129 TYR A CA 1
ATOM 1075 C C . TYR A 1 129 ? 25.826 3.843 -30.298 1.00 90.31 129 TYR A C 1
ATOM 1077 O O . TYR A 1 129 ? 24.770 4.060 -29.706 1.00 90.31 129 TYR A O 1
ATOM 1085 N N . ALA A 1 130 ? 25.859 3.631 -31.616 1.00 93.00 130 ALA A N 1
ATOM 1086 C CA . ALA A 1 130 ? 24.668 3.666 -32.465 1.00 93.00 130 ALA A CA 1
ATOM 1087 C C . ALA A 1 130 ? 23.614 2.640 -32.010 1.00 93.00 130 ALA A C 1
ATOM 1089 O O . ALA A 1 130 ? 22.423 2.953 -31.914 1.00 93.00 130 ALA A O 1
ATOM 1090 N N . LYS A 1 131 ? 24.054 1.430 -31.629 1.00 93.75 131 LYS A N 1
ATOM 1091 C CA . LYS A 1 131 ? 23.173 0.419 -31.025 1.00 93.75 131 LYS A CA 1
ATOM 1092 C C . LYS A 1 131 ? 22.568 0.901 -29.704 1.00 93.75 131 LYS A C 1
ATOM 1094 O O . LYS A 1 131 ? 21.369 0.730 -29.494 1.00 93.75 131 LYS A O 1
ATOM 1099 N N . TYR A 1 132 ? 23.367 1.515 -28.831 1.00 93.56 132 TYR A N 1
ATOM 1100 C CA . TYR A 1 132 ? 22.873 2.096 -27.583 1.00 93.56 132 TYR A CA 1
ATOM 1101 C C . TYR A 1 132 ? 21.830 3.191 -27.835 1.00 93.56 132 TYR A C 1
ATOM 1103 O O . TYR A 1 132 ? 20.784 3.179 -27.193 1.00 93.56 132 TYR A O 1
ATOM 1111 N N . VAL A 1 133 ? 22.058 4.094 -28.793 1.00 92.38 133 VAL A N 1
ATOM 1112 C CA . VAL A 1 133 ? 21.100 5.150 -29.158 1.00 92.38 133 VAL A CA 1
ATOM 1113 C C . VAL A 1 133 ? 19.771 4.556 -29.630 1.00 92.38 133 VAL A C 1
ATOM 1115 O O . VAL A 1 133 ? 18.713 5.008 -29.183 1.00 92.38 133 VAL A O 1
ATOM 1118 N N . LYS A 1 134 ? 19.808 3.510 -30.468 1.00 94.75 134 LYS A N 1
ATOM 1119 C CA . LYS A 1 134 ? 18.605 2.783 -30.901 1.00 94.75 134 LYS A CA 1
ATOM 1120 C C . LYS A 1 134 ? 17.864 2.166 -29.711 1.00 94.75 134 LYS A C 1
ATOM 1122 O O . LYS A 1 134 ? 16.692 2.468 -29.499 1.00 94.75 134 LYS A O 1
ATOM 1127 N N . ASP A 1 135 ? 18.563 1.381 -28.892 1.00 95.00 135 ASP A N 1
ATOM 1128 C CA . ASP A 1 135 ? 17.976 0.704 -27.728 1.00 95.00 135 ASP A CA 1
ATOM 1129 C C . ASP A 1 135 ? 17.459 1.708 -26.675 1.00 95.00 135 ASP A C 1
ATOM 1131 O O . ASP A 1 135 ? 16.463 1.455 -25.996 1.00 95.00 135 ASP A O 1
ATOM 1135 N N . ARG A 1 136 ? 18.099 2.878 -26.548 1.00 93.88 136 ARG A N 1
ATOM 1136 C CA . ARG A 1 136 ? 17.644 3.992 -25.705 1.00 93.88 136 ARG A CA 1
ATOM 1137 C C . ARG A 1 136 ? 16.318 4.548 -26.202 1.00 93.88 136 ARG A C 1
ATOM 1139 O O . ARG A 1 136 ? 15.412 4.721 -25.393 1.00 93.88 136 ARG A O 1
ATOM 1146 N N . ASN A 1 137 ? 16.196 4.836 -27.496 1.00 93.88 137 ASN A N 1
ATOM 1147 C CA . ASN A 1 137 ? 14.968 5.391 -28.064 1.00 93.88 137 ASN A CA 1
ATOM 1148 C C . ASN A 1 137 ? 13.809 4.381 -27.968 1.00 93.88 137 ASN A C 1
ATOM 1150 O O . ASN A 1 137 ? 12.710 4.755 -27.561 1.00 93.88 137 ASN A O 1
ATOM 1154 N N . GLU A 1 138 ? 14.075 3.098 -28.244 1.00 94.44 138 GLU A N 1
ATOM 1155 C CA . GLU A 1 138 ? 13.120 1.998 -28.032 1.00 94.44 138 GLU A CA 1
ATOM 1156 C C . GLU A 1 138 ? 12.658 1.936 -26.568 1.00 94.44 138 GLU A C 1
ATOM 1158 O O . GLU A 1 138 ? 11.459 1.908 -26.292 1.00 94.44 138 GLU A O 1
ATOM 1163 N N . CYS A 1 139 ? 13.596 1.986 -25.616 1.00 94.62 139 CYS A N 1
ATOM 1164 C CA . CYS A 1 139 ? 13.289 2.002 -24.187 1.00 94.62 139 CYS A CA 1
ATOM 1165 C C . CYS A 1 139 ? 12.442 3.216 -23.782 1.00 94.62 139 CYS A C 1
ATOM 1167 O O . CYS A 1 139 ? 11.494 3.060 -23.015 1.00 94.62 139 CYS A O 1
ATOM 1169 N N . THR A 1 140 ? 12.765 4.415 -24.274 1.00 93.50 140 THR A N 1
ATOM 1170 C CA . THR A 1 140 ? 12.002 5.637 -23.978 1.00 93.50 140 THR A CA 1
ATOM 1171 C C . THR A 1 140 ? 10.562 5.519 -24.473 1.00 93.50 140 THR A C 1
ATOM 1173 O O . THR A 1 140 ? 9.633 5.822 -23.724 1.00 93.50 140 THR A O 1
ATOM 1176 N N . ASN A 1 141 ? 10.368 5.025 -25.698 1.00 94.31 141 ASN A N 1
ATOM 1177 C CA . ASN A 1 141 ? 9.039 4.825 -26.270 1.00 94.31 141 ASN A CA 1
ATOM 1178 C C . ASN A 1 141 ? 8.244 3.759 -25.511 1.00 94.31 141 ASN A C 1
ATOM 1180 O O . ASN A 1 141 ? 7.088 4.003 -25.174 1.00 94.31 141 ASN A O 1
ATOM 1184 N N . ALA A 1 142 ? 8.866 2.625 -25.175 1.00 95.31 142 ALA A N 1
ATOM 1185 C CA . ALA A 1 142 ? 8.221 1.569 -24.398 1.00 95.31 142 ALA A CA 1
ATOM 1186 C C . ALA A 1 142 ? 7.757 2.079 -23.024 1.00 95.31 142 ALA A C 1
ATOM 1188 O O . ALA A 1 142 ? 6.593 1.922 -22.670 1.00 95.31 142 ALA A O 1
ATOM 1189 N N . VAL A 1 143 ? 8.625 2.789 -22.289 1.00 94.38 143 VAL A N 1
ATOM 1190 C CA . VAL A 1 143 ? 8.273 3.374 -20.982 1.00 94.38 143 VAL A CA 1
ATOM 1191 C C . VAL A 1 143 ? 7.129 4.380 -21.104 1.00 94.38 143 VAL A C 1
ATOM 1193 O O . VAL A 1 143 ? 6.227 4.379 -20.266 1.00 94.38 143 VAL A O 1
ATOM 1196 N N . ARG A 1 144 ? 7.152 5.241 -22.128 1.00 94.38 144 ARG A N 1
ATOM 1197 C CA . ARG A 1 144 ? 6.093 6.232 -22.357 1.00 94.38 144 ARG A CA 1
ATOM 1198 C C . ARG A 1 144 ? 4.752 5.556 -22.648 1.00 94.38 144 ARG A C 1
ATOM 1200 O O . ARG A 1 144 ? 3.757 5.906 -22.022 1.00 94.38 144 ARG A O 1
ATOM 1207 N N . ASN A 1 145 ? 4.740 4.572 -23.544 1.00 95.44 145 ASN A N 1
ATOM 1208 C CA . ASN A 1 145 ? 3.524 3.860 -23.931 1.00 95.44 145 ASN A CA 1
ATOM 1209 C C . ASN A 1 145 ? 2.954 3.031 -22.774 1.00 95.44 145 ASN A C 1
ATOM 1211 O O . ASN A 1 145 ? 1.742 3.028 -22.573 1.00 95.44 145 ASN A O 1
ATOM 1215 N N . ALA A 1 146 ? 3.807 2.379 -21.982 1.00 95.88 146 ALA A N 1
ATOM 1216 C CA . ALA A 1 146 ? 3.375 1.575 -20.843 1.00 95.88 146 ALA A CA 1
ATOM 1217 C C . ALA A 1 146 ? 2.738 2.434 -19.736 1.00 95.88 146 ALA A C 1
ATOM 1219 O O . ALA A 1 146 ? 1.683 2.084 -19.209 1.00 95.88 146 ALA A O 1
ATOM 1220 N N . LYS A 1 147 ? 3.320 3.608 -19.442 1.00 93.88 147 LYS A N 1
ATOM 1221 C CA . LYS A 1 147 ? 2.714 4.594 -18.530 1.00 93.88 147 LYS A CA 1
ATOM 1222 C C . LYS A 1 147 ? 1.361 5.082 -19.035 1.00 93.88 147 LYS A C 1
ATOM 1224 O O . LYS A 1 147 ? 0.395 5.019 -18.285 1.00 93.88 147 LYS A O 1
ATOM 1229 N N . LEU A 1 148 ? 1.292 5.498 -20.301 1.00 94.94 148 LEU A N 1
ATOM 1230 C CA . LEU A 1 148 ? 0.055 5.992 -20.902 1.00 94.94 148 LEU A CA 1
ATOM 1231 C C . LEU A 1 148 ? -1.051 4.929 -20.878 1.00 94.94 148 LEU A C 1
ATOM 1233 O O . LEU A 1 148 ? -2.166 5.219 -20.464 1.00 94.94 148 LEU A O 1
ATOM 1237 N N . SER A 1 149 ? -0.730 3.692 -21.261 1.00 94.81 149 SER A N 1
ATOM 1238 C CA . SER A 1 149 ? -1.695 2.583 -21.281 1.00 94.81 149 SER A CA 1
ATOM 1239 C C . SER A 1 149 ? -2.223 2.271 -19.879 1.00 94.81 149 SER A C 1
ATOM 1241 O O . SER A 1 149 ? -3.413 2.028 -19.692 1.00 94.81 149 SER A O 1
ATOM 1243 N N . PHE A 1 150 ? -1.347 2.310 -18.872 1.00 94.00 150 PHE A N 1
ATOM 1244 C CA . PHE A 1 150 ? -1.739 2.128 -17.478 1.00 94.00 150 PHE A CA 1
ATOM 1245 C C . PHE A 1 150 ? -2.640 3.266 -16.978 1.00 94.00 150 PHE A C 1
ATOM 1247 O O . PHE A 1 150 ? -3.672 3.004 -16.367 1.00 94.00 150 PHE A O 1
ATOM 1254 N N . GLU A 1 151 ? -2.283 4.519 -17.258 1.00 94.06 151 GLU A N 1
ATOM 1255 C CA . GLU A 1 151 ? -3.069 5.694 -16.862 1.00 94.06 151 GLU A CA 1
ATOM 1256 C C . GLU A 1 151 ? -4.448 5.708 -17.540 1.00 94.06 151 GLU A C 1
ATOM 1258 O O . GLU A 1 151 ? -5.453 5.950 -16.873 1.00 94.06 151 GLU A O 1
ATOM 1263 N N . GLN A 1 152 ? -4.522 5.351 -18.827 1.00 94.69 152 GLN A N 1
ATOM 1264 C CA . GLN A 1 152 ? -5.785 5.172 -19.551 1.00 94.69 152 GLN A CA 1
ATOM 1265 C C . GLN A 1 152 ? -6.657 4.090 -18.912 1.00 94.69 152 GLN A C 1
ATOM 1267 O O . GLN A 1 152 ? -7.846 4.312 -18.695 1.00 94.69 152 GLN A O 1
ATOM 1272 N N . LYS A 1 153 ? -6.070 2.942 -18.554 1.00 93.25 153 LYS A N 1
ATOM 1273 C CA . LYS A 1 153 ? -6.791 1.870 -17.861 1.00 93.25 153 LYS A CA 1
ATOM 1274 C C . LYS A 1 153 ? -7.370 2.349 -16.527 1.00 93.25 153 LYS A C 1
ATOM 1276 O O . LYS A 1 153 ? -8.548 2.131 -16.265 1.00 93.25 153 LYS A O 1
ATOM 1281 N N . VAL A 1 154 ? -6.571 3.039 -15.710 1.00 93.50 154 VAL A N 1
ATOM 1282 C CA . VAL A 1 154 ? -7.027 3.599 -14.425 1.00 93.50 154 VAL A CA 1
ATOM 1283 C C . VAL A 1 154 ? -8.156 4.614 -14.627 1.00 93.50 154 VAL A C 1
ATOM 1285 O O . VAL A 1 154 ? -9.119 4.614 -13.865 1.00 93.50 154 VAL A O 1
ATOM 1288 N N . ALA A 1 155 ? -8.070 5.457 -15.659 1.00 92.38 155 ALA A N 1
ATOM 1289 C CA . ALA A 1 155 ? -9.111 6.431 -15.973 1.00 92.38 155 ALA A CA 1
ATOM 1290 C C . ALA A 1 155 ? -10.429 5.758 -16.393 1.00 92.38 155 ALA A C 1
ATOM 1292 O O . ALA A 1 155 ? -11.488 6.124 -15.881 1.00 92.38 155 ALA A O 1
ATOM 1293 N N . LEU A 1 156 ? -10.369 4.747 -17.267 1.00 94.12 156 LEU A N 1
ATOM 1294 C CA . LEU A 1 156 ? -11.540 3.986 -17.718 1.00 94.12 156 LEU A CA 1
ATOM 1295 C C . LEU A 1 156 ? -12.205 3.220 -16.569 1.00 94.12 156 LEU A C 1
ATOM 1297 O O . LEU A 1 156 ? -13.427 3.220 -16.440 1.00 94.12 156 LEU A O 1
ATOM 1301 N N . GLU A 1 157 ? -11.403 2.606 -15.701 1.00 92.56 157 GLU A N 1
ATOM 1302 C CA . GLU A 1 157 ? -11.893 1.832 -14.560 1.00 92.56 157 GLU A CA 1
ATOM 1303 C C . GLU A 1 157 ? -12.305 2.708 -13.371 1.00 92.56 157 GLU A C 1
ATOM 1305 O O . GLU A 1 157 ? -12.865 2.182 -12.417 1.00 92.56 157 GLU A O 1
ATOM 1310 N N . SER A 1 158 ? -12.080 4.025 -13.399 1.00 89.88 158 SER A N 1
ATOM 1311 C CA . SER A 1 158 ? -12.277 4.910 -12.236 1.00 89.88 158 SER A CA 1
ATOM 1312 C C . SER A 1 158 ? -13.685 4.854 -11.631 1.00 89.88 158 SER A C 1
ATOM 1314 O O . SER A 1 158 ? -13.828 4.907 -10.411 1.00 89.88 158 SER A O 1
ATOM 1316 N N . LYS A 1 159 ? -14.721 4.697 -12.467 1.00 87.75 159 LYS A N 1
ATOM 1317 C CA . LYS A 1 159 ? -16.124 4.601 -12.026 1.00 87.75 159 LYS A CA 1
ATOM 1318 C C . LYS A 1 159 ? -16.493 3.226 -11.462 1.00 87.75 159 LYS A C 1
ATOM 1320 O O . LYS A 1 159 ? -17.387 3.136 -10.631 1.00 87.75 159 LYS A O 1
ATOM 1325 N N . ILE A 1 160 ? -15.819 2.167 -11.911 1.00 90.88 160 ILE A N 1
ATOM 1326 C CA . ILE A 1 160 ? -16.095 0.774 -11.515 1.00 90.88 160 ILE A CA 1
ATOM 1327 C C . ILE A 1 160 ? -15.216 0.380 -10.318 1.00 90.88 160 ILE A C 1
ATOM 1329 O O . ILE A 1 160 ? -15.651 -0.304 -9.398 1.00 90.88 160 ILE A O 1
ATOM 1333 N N . ASN A 1 161 ? -13.968 0.841 -10.313 1.00 87.12 161 ASN A N 1
ATOM 1334 C CA . ASN A 1 161 ? -12.937 0.545 -9.334 1.00 87.12 161 ASN A CA 1
ATOM 1335 C C . ASN A 1 161 ? -12.314 1.847 -8.815 1.00 87.12 161 ASN A C 1
ATOM 1337 O O . ASN A 1 161 ? -11.166 2.187 -9.096 1.00 87.12 161 ASN A O 1
ATOM 1341 N N . VAL A 1 162 ? -13.072 2.558 -7.984 1.00 89.88 162 VAL A N 1
ATOM 1342 C CA . VAL A 1 162 ? -12.641 3.808 -7.334 1.00 89.88 162 VAL A CA 1
ATOM 1343 C C . VAL A 1 162 ? -11.323 3.622 -6.559 1.00 89.88 162 VAL A C 1
ATOM 1345 O O . VAL A 1 162 ? -10.497 4.531 -6.466 1.00 89.88 162 VAL A O 1
ATOM 1348 N N . LYS A 1 163 ? -11.064 2.408 -6.056 1.00 86.31 163 LYS A N 1
ATOM 1349 C CA . LYS A 1 163 ? -9.840 2.067 -5.323 1.00 86.31 163 LYS A CA 1
ATOM 1350 C C . LYS A 1 163 ? -8.590 2.099 -6.206 1.00 86.31 163 LYS A C 1
ATOM 1352 O O . LYS A 1 163 ? -7.542 2.531 -5.727 1.00 86.31 163 LYS A O 1
ATOM 1357 N N . SER A 1 164 ? -8.654 1.658 -7.467 1.00 86.69 164 SER A N 1
ATOM 1358 C CA . SER A 1 164 ? -7.487 1.700 -8.366 1.00 86.69 164 SER A CA 1
ATOM 1359 C C . SER A 1 164 ? -7.074 3.141 -8.675 1.00 86.69 164 SER A C 1
ATOM 1361 O O . SER A 1 164 ? -5.881 3.453 -8.651 1.00 86.69 164 SER A O 1
ATOM 1363 N N . PHE A 1 165 ? -8.058 4.026 -8.848 1.00 90.62 165 PHE A N 1
ATOM 1364 C CA . PHE A 1 165 ? -7.851 5.458 -9.028 1.00 90.62 165 PHE A CA 1
ATOM 1365 C C . PHE A 1 165 ? -7.184 6.104 -7.807 1.00 90.62 165 PHE A C 1
ATOM 1367 O O . PHE A 1 165 ? -6.117 6.703 -7.942 1.00 90.62 165 PHE A O 1
ATOM 1374 N N . TRP A 1 166 ? -7.734 5.925 -6.601 1.00 88.25 166 TRP A N 1
ATOM 1375 C CA . TRP A 1 166 ? -7.135 6.504 -5.390 1.00 88.25 166 TRP A CA 1
ATOM 1376 C C . TRP A 1 166 ? -5.760 5.920 -5.068 1.00 88.25 166 TRP A C 1
ATOM 1378 O O . TRP A 1 166 ? -4.873 6.655 -4.645 1.00 88.25 166 TRP A O 1
ATOM 1388 N N . ASN A 1 167 ? -5.527 4.632 -5.336 1.00 85.50 167 ASN A N 1
ATOM 1389 C CA . ASN A 1 167 ? -4.187 4.050 -5.230 1.00 85.50 167 ASN A CA 1
ATOM 1390 C C . ASN A 1 167 ? -3.192 4.742 -6.172 1.00 85.50 167 ASN A C 1
ATOM 1392 O O . ASN A 1 167 ? -2.056 5.005 -5.776 1.00 85.50 167 ASN A O 1
ATOM 1396 N N . TYR A 1 168 ? -3.605 5.047 -7.407 1.00 87.69 168 TYR A N 1
ATOM 1397 C CA . TYR A 1 168 ? -2.774 5.785 -8.351 1.00 87.69 168 TYR A CA 1
ATOM 1398 C C . TYR A 1 168 ? -2.493 7.210 -7.861 1.00 87.69 168 TYR A C 1
ATOM 1400 O O . TYR A 1 168 ? -1.325 7.591 -7.790 1.00 87.69 168 TYR A O 1
ATOM 1408 N N . VAL A 1 169 ? -3.520 7.961 -7.451 1.00 88.25 169 VAL A N 1
ATOM 1409 C CA . VAL A 1 169 ? -3.377 9.327 -6.919 1.00 88.25 169 VAL A CA 1
ATOM 1410 C C . VAL A 1 169 ? -2.445 9.344 -5.707 1.00 88.25 169 VAL A C 1
ATOM 1412 O O . VAL A 1 169 ? -1.434 10.044 -5.719 1.00 88.25 169 VAL A O 1
ATOM 1415 N N . ASN A 1 170 ? -2.697 8.489 -4.717 1.00 83.94 170 ASN A N 1
ATOM 1416 C CA . ASN A 1 170 ? -1.874 8.391 -3.511 1.00 83.94 170 ASN A CA 1
ATOM 1417 C C . ASN A 1 170 ? -0.428 7.979 -3.817 1.00 83.94 170 ASN A C 1
ATOM 1419 O O . ASN A 1 170 ? 0.482 8.402 -3.117 1.00 83.94 170 ASN A O 1
ATOM 1423 N N . SER A 1 171 ? -0.180 7.209 -4.886 1.00 81.94 171 SER A N 1
ATOM 1424 C CA . SER A 1 171 ? 1.190 6.886 -5.320 1.00 81.94 171 SER A CA 1
ATOM 1425 C C . SER A 1 171 ? 1.955 8.076 -5.916 1.00 81.94 171 SER A C 1
ATOM 1427 O O . SER A 1 171 ? 3.181 8.021 -6.030 1.00 81.94 171 SER A O 1
ATOM 1429 N N . LYS A 1 172 ? 1.248 9.131 -6.342 1.00 83.06 172 LYS A N 1
ATOM 1430 C CA . LYS A 1 172 ? 1.827 10.370 -6.885 1.00 83.06 172 LYS A CA 1
ATOM 1431 C C . LYS A 1 172 ? 1.959 11.461 -5.832 1.00 83.06 172 LYS A C 1
ATOM 1433 O O . LYS A 1 172 ? 2.839 12.313 -5.960 1.00 83.06 172 LYS A O 1
ATOM 1438 N N . LEU A 1 173 ? 1.104 11.434 -4.816 1.00 82.81 173 LEU A N 1
ATOM 1439 C CA . LEU A 1 173 ? 1.196 12.328 -3.674 1.00 82.81 173 LEU A CA 1
ATOM 1440 C C . LEU A 1 173 ? 2.434 11.964 -2.841 1.00 82.81 173 LEU A C 1
ATOM 1442 O O . LEU A 1 173 ? 2.680 10.804 -2.526 1.00 82.81 173 LEU A O 1
ATOM 1446 N N . LYS A 1 174 ? 3.248 12.970 -2.509 1.00 66.44 174 LYS A N 1
ATOM 1447 C CA . LYS A 1 174 ? 4.439 12.820 -1.650 1.00 66.44 174 LYS A CA 1
ATOM 1448 C C . LYS A 1 174 ? 4.124 13.028 -0.165 1.00 66.44 174 LYS A C 1
ATOM 1450 O O . LYS A 1 174 ? 5.038 13.054 0.653 1.00 66.44 174 LYS A O 1
ATOM 1455 N N . THR A 1 175 ? 2.855 13.225 0.178 1.00 61.97 175 THR A N 1
ATOM 1456 C CA . THR A 1 175 ? 2.405 13.427 1.552 1.00 61.97 175 THR A CA 1
ATOM 1457 C C . THR A 1 175 ? 2.533 12.117 2.317 1.00 61.97 175 THR A C 1
ATOM 1459 O O . THR A 1 175 ? 1.838 11.140 2.044 1.00 61.97 175 THR A O 1
ATOM 1462 N N . GLY A 1 176 ? 3.466 12.084 3.270 1.00 60.16 176 GLY A N 1
ATOM 1463 C CA . GLY A 1 176 ? 3.514 11.017 4.260 1.00 60.16 176 GLY A CA 1
ATOM 1464 C C . GLY A 1 176 ? 2.188 10.968 5.017 1.00 60.16 176 GLY A C 1
ATOM 1465 O O . GLY A 1 176 ? 1.626 12.007 5.356 1.00 60.16 176 GLY A O 1
ATOM 1466 N N . SER A 1 177 ? 1.672 9.767 5.267 1.00 59.69 177 SER A N 1
ATOM 1467 C CA . SER A 1 177 ? 0.429 9.548 6.013 1.00 59.69 177 SER A CA 1
ATOM 1468 C C . SER A 1 177 ? 0.658 9.703 7.523 1.00 59.69 177 SER A C 1
ATOM 1470 O O . SER A 1 177 ? 0.489 8.748 8.280 1.00 59.69 177 SER A O 1
ATOM 1472 N N . GLY A 1 178 ? 1.123 10.874 7.950 1.00 68.00 178 GLY A N 1
ATOM 1473 C CA . GLY A 1 178 ? 1.402 11.183 9.345 1.00 68.00 178 GLY A CA 1
ATOM 1474 C C . GLY A 1 178 ? 0.968 12.599 9.683 1.00 68.00 178 GLY A C 1
ATOM 1475 O O . GLY A 1 178 ? 1.124 13.512 8.875 1.00 68.00 178 GLY A O 1
ATOM 1476 N N . ILE A 1 179 ? 0.432 12.772 10.889 1.00 73.75 179 ILE A N 1
ATOM 1477 C CA . ILE A 1 179 ? 0.202 14.096 11.464 1.00 73.75 179 ILE A CA 1
ATOM 1478 C C . ILE A 1 179 ? 1.573 14.771 11.571 1.00 73.75 179 ILE A C 1
ATOM 1480 O O . ILE A 1 179 ? 2.528 14.163 12.077 1.00 73.75 179 ILE A O 1
ATOM 1484 N N . GLY A 1 180 ? 1.676 15.994 11.050 1.00 78.50 180 GLY A N 1
ATOM 1485 C CA . GLY A 1 180 ? 2.881 16.812 11.163 1.00 78.50 180 GLY A CA 1
ATOM 1486 C C . GLY A 1 180 ? 3.280 17.035 12.622 1.00 78.50 180 GLY A C 1
ATOM 1487 O O . GLY A 1 180 ? 2.590 16.625 13.555 1.00 78.50 180 GLY A O 1
ATOM 1488 N N . THR A 1 181 ? 4.432 17.650 12.842 1.00 84.94 181 THR A N 1
ATOM 1489 C CA . THR A 1 181 ? 4.798 18.101 14.186 1.00 84.94 181 THR A CA 1
ATOM 1490 C C . THR A 1 181 ? 3.771 19.133 14.650 1.00 84.94 181 THR A C 1
ATOM 1492 O O . THR A 1 181 ? 3.476 20.062 13.901 1.00 84.94 181 THR A O 1
ATOM 1495 N N . LEU A 1 182 ? 3.200 18.939 15.839 1.00 88.00 182 LEU A N 1
ATOM 1496 C CA . LEU A 1 182 ? 2.243 19.880 16.428 1.00 88.00 182 LEU A CA 1
ATOM 1497 C C . LEU A 1 182 ? 2.971 20.801 17.407 1.00 88.00 182 LEU A C 1
ATOM 1499 O O . LEU A 1 182 ? 3.969 20.397 18.003 1.00 88.00 182 LEU A O 1
ATOM 1503 N N . GLU A 1 183 ? 2.478 22.020 17.571 1.00 89.56 183 GLU A N 1
ATOM 1504 C CA . GLU A 1 183 ? 2.961 22.944 18.595 1.00 89.56 183 GLU A CA 1
ATOM 1505 C C . GLU A 1 183 ? 2.162 22.726 19.882 1.00 89.56 183 GLU A C 1
ATOM 1507 O O . GLU A 1 183 ? 0.933 22.625 19.858 1.00 89.56 183 GLU A O 1
ATOM 1512 N N . LYS A 1 184 ? 2.872 22.580 20.997 1.00 87.31 184 LYS A N 1
ATOM 1513 C CA . LYS A 1 184 ? 2.289 22.466 22.331 1.00 87.31 184 LYS A CA 1
ATOM 1514 C C . LYS A 1 184 ? 1.939 23.863 22.867 1.00 87.31 184 LYS A C 1
ATOM 1516 O O . LYS A 1 184 ? 2.524 24.848 22.421 1.00 87.31 184 LYS A O 1
ATOM 1521 N N . PRO A 1 185 ? 1.062 23.968 23.881 1.00 83.06 185 PRO A N 1
ATOM 1522 C CA . PRO A 1 185 ? 0.747 25.251 24.519 1.00 83.06 185 PRO A CA 1
ATOM 1523 C C . PRO A 1 185 ? 1.961 25.977 25.126 1.00 83.06 185 PRO A C 1
ATOM 1525 O O . PRO A 1 185 ? 1.928 27.190 25.295 1.00 83.06 185 PRO A O 1
ATOM 1528 N N . ASP A 1 186 ? 3.032 25.244 25.447 1.00 84.69 186 ASP A N 1
ATOM 1529 C CA . ASP A 1 186 ? 4.297 25.778 25.969 1.00 84.69 186 ASP A CA 1
ATOM 1530 C C . ASP A 1 186 ? 5.269 26.269 24.871 1.00 84.69 186 ASP A C 1
ATOM 1532 O O . ASP A 1 186 ? 6.388 26.681 25.179 1.00 84.69 186 ASP A O 1
ATOM 1536 N N . GLY A 1 187 ? 4.865 26.219 23.594 1.00 84.25 187 GLY A N 1
ATOM 1537 C CA . GLY A 1 187 ? 5.680 26.593 22.432 1.00 84.25 187 GLY A CA 1
ATOM 1538 C C . GLY A 1 187 ? 6.673 25.516 21.975 1.00 84.25 187 GLY A C 1
ATOM 1539 O O . GLY A 1 187 ? 7.435 25.733 21.031 1.00 84.25 187 GLY A O 1
ATOM 1540 N N . THR A 1 188 ? 6.700 24.343 22.617 1.00 89.94 188 THR A N 1
ATOM 1541 C CA . THR A 1 188 ? 7.556 23.225 22.194 1.00 89.94 188 THR A CA 1
ATOM 1542 C C . THR A 1 188 ? 6.885 22.354 21.129 1.00 89.94 188 THR A C 1
ATOM 1544 O O . THR A 1 188 ? 5.677 22.389 20.908 1.00 89.94 188 THR A O 1
ATOM 1547 N N . LEU A 1 189 ? 7.683 21.546 20.428 1.00 88.56 189 LEU A N 1
ATOM 1548 C CA . LEU A 1 189 ? 7.217 20.736 19.304 1.00 88.56 189 LEU A CA 1
ATOM 1549 C C . LEU A 1 189 ? 6.925 19.283 19.711 1.00 88.56 189 LEU A C 1
ATOM 1551 O O . LEU A 1 189 ? 7.818 18.533 20.109 1.00 88.56 189 LEU A O 1
ATOM 1555 N N . ALA A 1 190 ? 5.678 18.849 19.524 1.00 84.81 190 ALA A N 1
ATOM 1556 C CA . ALA A 1 190 ? 5.235 17.467 19.672 1.00 84.81 190 ALA A CA 1
ATOM 1557 C C . ALA A 1 190 ? 5.651 16.628 18.451 1.00 84.81 190 ALA A C 1
ATOM 1559 O O . ALA A 1 190 ? 4.976 16.581 17.415 1.00 84.81 190 ALA A O 1
ATOM 1560 N N . SER A 1 191 ? 6.797 15.958 18.575 1.00 80.88 191 SER A N 1
ATOM 1561 C CA . SER A 1 191 ? 7.352 15.079 17.537 1.00 80.88 191 SER A CA 1
ATOM 1562 C C . SER A 1 191 ? 6.937 13.610 17.703 1.00 80.88 191 SER A C 1
ATOM 1564 O O . SER A 1 191 ? 6.751 12.925 16.693 1.00 80.88 191 SER A O 1
ATOM 1566 N N . SER A 1 192 ? 6.725 13.150 18.943 1.00 83.31 192 SER A N 1
ATOM 1567 C CA . SER A 1 192 ? 6.320 11.776 19.275 1.00 83.31 192 SER A CA 1
ATOM 1568 C C . SER A 1 192 ? 4.822 11.533 19.029 1.00 83.31 192 SER A C 1
ATOM 1570 O O . SER A 1 192 ? 4.014 12.462 19.052 1.00 83.31 192 SER A O 1
ATOM 1572 N N . THR A 1 193 ? 4.423 10.277 18.802 1.00 82.88 193 THR A N 1
ATOM 1573 C CA . THR A 1 193 ? 3.000 9.912 18.657 1.00 82.88 193 THR A CA 1
ATOM 1574 C C . THR A 1 193 ? 2.209 10.192 19.934 1.00 82.88 193 THR A C 1
ATOM 1576 O O . THR A 1 193 ? 1.104 10.715 19.845 1.00 82.88 193 THR A O 1
ATOM 1579 N N . ALA A 1 194 ? 2.771 9.883 21.105 1.00 85.94 194 ALA A N 1
ATOM 1580 C CA . ALA A 1 194 ? 2.111 10.111 22.390 1.00 85.94 194 ALA A CA 1
ATOM 1581 C C . ALA A 1 194 ? 1.901 11.610 22.645 1.00 85.94 194 ALA A C 1
ATOM 1583 O O . ALA A 1 194 ? 0.794 12.029 22.965 1.00 85.94 194 ALA A O 1
ATOM 1584 N N . ASP A 1 195 ? 2.926 12.424 22.388 1.00 86.38 195 ASP A N 1
ATOM 1585 C CA . ASP A 1 195 ? 2.857 13.879 22.529 1.00 86.38 195 ASP A CA 1
ATOM 1586 C C . ASP A 1 195 ? 1.787 14.471 21.609 1.00 86.38 195 ASP A C 1
ATOM 1588 O O . ASP A 1 195 ? 1.034 15.350 22.013 1.00 86.38 195 ASP A O 1
ATOM 1592 N N . LYS A 1 196 ? 1.698 13.983 20.365 1.00 88.00 196 LYS A N 1
ATOM 1593 C CA . LYS A 1 196 ? 0.668 14.429 19.417 1.00 88.00 196 LYS A CA 1
ATOM 1594 C C . LYS A 1 196 ? -0.735 14.055 19.884 1.00 88.00 196 LYS A C 1
ATOM 1596 O O . LYS A 1 196 ? -1.640 14.869 19.738 1.00 88.00 196 LYS A O 1
ATOM 1601 N N . VAL A 1 197 ? -0.916 12.844 20.416 1.00 87.94 197 VAL A N 1
ATOM 1602 C CA . VAL A 1 197 ? -2.205 12.398 20.968 1.00 87.94 197 VAL A CA 1
ATOM 1603 C C . VAL A 1 197 ? -2.615 13.290 22.132 1.00 87.94 197 VAL A C 1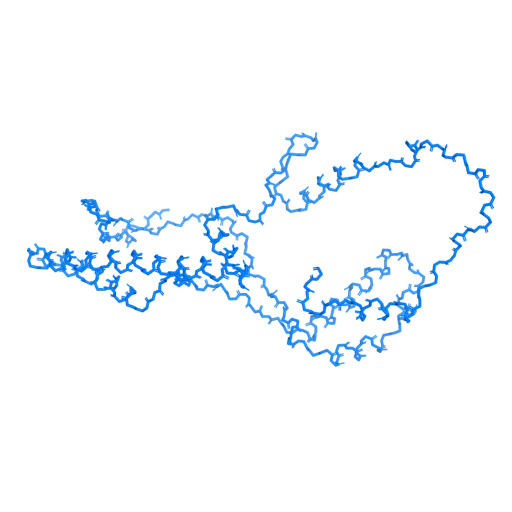
ATOM 1605 O O . VAL A 1 197 ? -3.752 13.744 22.156 1.00 87.94 197 VAL A O 1
ATOM 1608 N N . GLU A 1 198 ? -1.689 13.598 23.035 1.00 90.38 198 GLU A N 1
ATOM 1609 C CA . GLU A 1 198 ? -1.958 14.447 24.194 1.00 90.38 198 GLU A CA 1
ATOM 1610 C C . GLU A 1 198 ? -2.361 15.869 23.781 1.00 90.38 198 GLU A C 1
ATOM 1612 O O . GLU A 1 198 ? -3.397 16.367 24.213 1.00 90.38 198 GLU A O 1
ATOM 1617 N N . VAL A 1 199 ? -1.610 16.495 22.867 1.00 91.00 199 VAL A N 1
ATOM 1618 C CA . VAL A 1 199 ? -1.933 17.838 22.345 1.00 91.00 199 VAL A CA 1
ATOM 1619 C C . VAL A 1 199 ? -3.309 17.864 21.682 1.00 91.00 199 VAL A C 1
ATOM 1621 O O . VAL A 1 199 ? -4.097 18.781 21.915 1.00 91.00 199 VAL A O 1
ATOM 1624 N N . LEU A 1 200 ? -3.621 16.855 20.865 1.00 90.25 200 LEU A N 1
ATOM 1625 C CA . LEU A 1 200 ? -4.929 16.755 20.221 1.00 90.25 200 LEU A CA 1
ATOM 1626 C C . LEU A 1 200 ? -6.043 16.539 21.243 1.00 90.25 200 LEU A C 1
ATOM 1628 O O . LEU A 1 200 ? -7.092 17.163 21.125 1.00 90.25 200 LEU A O 1
ATOM 1632 N N . ASN A 1 201 ? -5.822 15.691 22.247 1.00 90.94 201 ASN A N 1
ATOM 1633 C CA . ASN A 1 201 ? -6.802 15.430 23.294 1.00 90.94 201 ASN A CA 1
ATOM 1634 C C . ASN A 1 201 ? -7.104 16.700 24.102 1.00 90.94 201 ASN A C 1
ATOM 1636 O O . ASN A 1 201 ? -8.268 17.033 24.312 1.00 90.94 201 ASN A O 1
ATOM 1640 N N . GLN A 1 202 ? -6.072 17.460 24.476 1.00 90.00 202 GLN A N 1
ATOM 1641 C CA . GLN A 1 202 ? -6.219 18.751 25.153 1.00 90.00 202 GLN A CA 1
ATOM 1642 C C . GLN A 1 202 ? -7.004 19.754 24.300 1.00 90.00 202 GLN A C 1
ATOM 1644 O O . GLN A 1 202 ? -7.925 20.397 24.801 1.00 90.00 202 GLN A O 1
ATOM 1649 N N . PHE A 1 203 ? -6.691 19.849 23.004 1.00 89.00 203 PHE A N 1
ATOM 1650 C CA . PHE A 1 203 ? -7.412 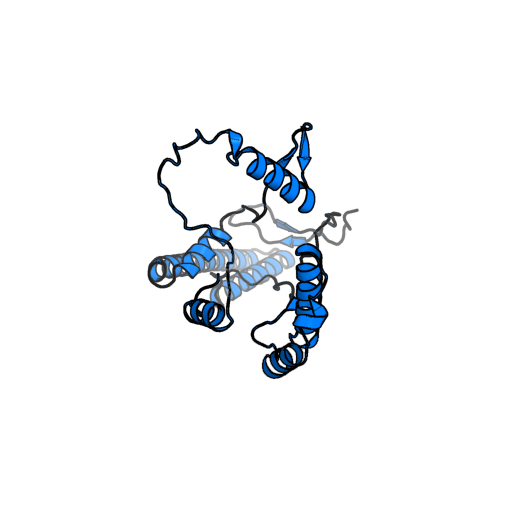20.722 22.078 1.00 89.00 203 PHE A CA 1
ATOM 1651 C C . PHE A 1 203 ? -8.882 20.315 21.909 1.00 89.00 203 PHE A C 1
ATOM 1653 O O . PHE A 1 203 ? -9.769 21.159 21.982 1.00 89.00 203 PHE A O 1
ATOM 1660 N N . PHE A 1 204 ? -9.173 19.028 21.705 1.00 89.06 204 PHE A N 1
ATOM 1661 C CA . PHE A 1 204 ? -10.558 18.574 21.567 1.00 89.06 204 PHE A CA 1
ATOM 1662 C C . PHE A 1 204 ? -11.347 18.735 22.865 1.00 89.06 204 PHE A C 1
ATOM 1664 O O . PHE A 1 204 ? -12.526 19.073 22.820 1.00 89.06 204 PHE A O 1
ATOM 1671 N N . THR A 1 205 ? -10.687 18.572 24.013 1.00 88.25 205 THR A N 1
ATOM 1672 C CA . THR A 1 205 ? -11.307 18.805 25.318 1.00 88.25 205 THR A CA 1
ATOM 1673 C C . THR A 1 205 ? -11.654 20.278 25.528 1.00 88.25 205 THR A C 1
ATOM 1675 O O . THR A 1 205 ? -12.727 20.580 26.042 1.00 88.25 205 THR A O 1
ATOM 1678 N N . SER A 1 206 ? -10.795 21.204 25.091 1.00 86.31 206 SER A N 1
ATOM 1679 C CA . SER A 1 206 ? -11.027 22.641 25.284 1.00 86.31 206 SER A CA 1
ATOM 1680 C C . SER A 1 206 ? -12.174 23.200 24.440 1.00 86.31 206 SER A C 1
ATOM 1682 O O . SER A 1 206 ? -12.803 24.173 24.847 1.00 86.31 206 SER A O 1
ATOM 1684 N N . VAL A 1 207 ? -12.476 22.589 23.289 1.00 86.38 207 VAL A N 1
ATOM 1685 C CA . VAL A 1 207 ? -13.608 22.993 22.435 1.00 86.38 207 VAL A CA 1
ATOM 1686 C C . VAL A 1 207 ? -14.923 22.304 22.807 1.00 86.38 207 VAL A C 1
ATOM 1688 O O . VAL A 1 207 ? -15.961 22.637 22.230 1.00 86.38 207 VAL A O 1
ATOM 1691 N N . PHE A 1 208 ? -14.915 21.352 23.748 1.00 83.44 208 PHE A N 1
ATOM 1692 C CA . PHE A 1 208 ? -16.162 20.787 24.249 1.00 83.44 208 PHE A CA 1
ATOM 1693 C C . PHE A 1 208 ? -16.922 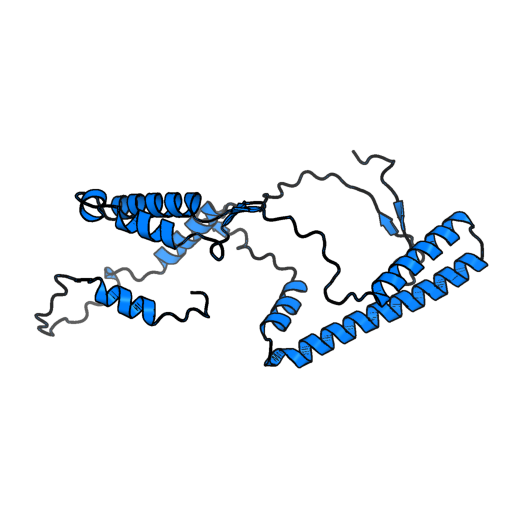21.818 25.074 1.00 83.44 208 PHE A C 1
ATOM 1695 O O . PHE A 1 208 ? -16.373 22.513 25.928 1.00 83.44 208 PHE A O 1
ATOM 1702 N N . THR A 1 209 ? -18.226 21.889 24.833 1.00 81.25 209 THR A N 1
ATOM 1703 C CA . THR A 1 209 ? -19.129 22.725 25.617 1.00 81.25 209 THR A CA 1
ATOM 1704 C C . THR A 1 209 ? -19.167 22.186 27.039 1.00 81.25 209 THR A C 1
ATOM 1706 O O . THR A 1 209 ? -19.548 21.035 27.268 1.00 81.25 209 THR A O 1
ATOM 1709 N N . HIS A 1 210 ? -18.735 22.997 27.999 1.00 72.88 210 HIS A N 1
ATOM 1710 C CA . HIS A 1 210 ? -18.794 22.608 29.397 1.00 72.88 210 HIS A CA 1
ATOM 1711 C C . HIS A 1 210 ? -20.254 22.698 29.839 1.00 72.88 210 HIS A C 1
ATOM 1713 O O . HIS A 1 210 ? -20.988 23.590 29.421 1.00 72.88 210 HIS A O 1
ATOM 1719 N N . ARG A 1 211 ? -20.704 21.761 30.678 1.00 63.59 211 ARG A N 1
ATOM 1720 C CA . ARG A 1 211 ? -22.118 21.657 31.080 1.00 63.59 211 ARG A CA 1
ATOM 1721 C C . ARG A 1 211 ? -22.674 22.957 31.692 1.00 63.59 211 ARG A C 1
ATOM 1723 O O . ARG A 1 211 ? -23.876 23.162 31.631 1.00 63.59 211 ARG A O 1
ATOM 1730 N N . GLY A 1 212 ? -21.809 23.827 32.224 1.00 62.44 212 GLY A N 1
ATOM 1731 C CA . GLY A 1 212 ? -22.167 25.150 32.753 1.00 62.44 212 GLY A CA 1
ATOM 1732 C C . GLY A 1 212 ? -22.357 26.267 31.715 1.00 62.44 212 GLY A C 1
ATOM 1733 O O . GLY A 1 212 ? -22.914 27.300 32.064 1.00 62.44 212 GLY A O 1
ATOM 1734 N N . ASP A 1 213 ? -21.943 26.073 30.458 1.00 60.44 213 ASP A N 1
ATOM 1735 C CA . ASP A 1 213 ? -22.152 27.038 29.359 1.00 60.44 213 ASP A CA 1
ATOM 1736 C C . ASP A 1 213 ? -23.479 26.809 28.618 1.00 60.44 213 ASP A C 1
ATOM 1738 O O . ASP A 1 213 ? -23.877 27.584 27.741 1.00 60.44 213 ASP A O 1
ATOM 1742 N N . LEU A 1 214 ? -24.178 25.722 28.950 1.00 63.91 214 LEU A N 1
ATOM 1743 C CA . LEU A 1 214 ? -25.540 25.495 28.501 1.00 63.91 214 LEU A CA 1
ATOM 1744 C C . LEU A 1 214 ? -26.437 26.452 29.288 1.00 63.91 214 LEU A C 1
ATOM 1746 O O . LEU A 1 214 ? -26.469 26.405 30.514 1.00 63.91 214 LEU A O 1
ATOM 1750 N N . LYS A 1 215 ? -27.176 27.321 28.588 1.00 65.00 215 LYS A N 1
ATOM 1751 C CA . LYS A 1 215 ? -28.310 28.014 29.210 1.00 65.00 215 LYS A CA 1
ATOM 1752 C C . LYS A 1 215 ? -29.196 26.934 29.816 1.00 65.00 215 LYS A C 1
ATOM 1754 O O . LYS A 1 215 ? -29.553 26.010 29.084 1.00 65.00 215 LYS A O 1
ATOM 1759 N N . ASP A 1 216 ? -29.514 27.047 31.105 1.00 57.72 216 ASP A N 1
ATOM 1760 C CA . ASP A 1 216 ? -30.547 26.225 31.729 1.00 57.72 216 ASP A CA 1
ATOM 1761 C C . ASP A 1 216 ? -31.785 26.326 30.839 1.00 57.72 216 ASP A C 1
ATOM 1763 O O . ASP A 1 216 ? -32.434 27.370 30.740 1.00 57.72 216 ASP A O 1
ATOM 1767 N N . TYR A 1 217 ? -32.048 25.260 30.089 1.00 58.69 217 TYR A N 1
ATOM 1768 C CA . TYR A 1 217 ? -33.336 25.107 29.453 1.00 58.69 217 TYR A CA 1
ATOM 1769 C C . TYR A 1 217 ? -34.308 24.922 30.604 1.00 58.69 217 TYR A C 1
ATOM 1771 O O . TYR A 1 217 ? -34.083 24.070 31.464 1.00 58.69 217 TYR A O 1
ATOM 1779 N N . ASP A 1 218 ? -35.344 25.753 30.639 1.00 56.22 218 ASP A N 1
ATOM 1780 C CA . ASP A 1 218 ? -36.409 25.647 31.620 1.00 56.22 218 ASP A CA 1
ATOM 1781 C C . ASP A 1 218 ? -36.997 24.230 31.532 1.00 56.22 218 ASP A C 1
ATOM 1783 O O . ASP A 1 218 ? -37.712 23.887 30.589 1.00 56.22 218 ASP A O 1
ATOM 1787 N N . THR A 1 219 ? -36.614 23.367 32.472 1.00 55.38 219 THR A N 1
ATOM 1788 C CA . THR A 1 219 ? -37.000 21.950 32.535 1.00 55.38 219 THR A CA 1
ATOM 1789 C C . THR A 1 219 ? -38.386 21.791 33.156 1.00 55.38 219 THR A C 1
ATOM 1791 O O . THR A 1 219 ? -38.708 20.751 33.717 1.00 55.38 219 THR A O 1
ATOM 1794 N N . ASN A 1 220 ? -39.262 22.783 32.971 1.00 53.25 220 ASN A N 1
ATOM 1795 C CA . ASN A 1 220 ? -40.689 22.724 33.293 1.00 53.25 220 ASN A CA 1
ATOM 1796 C C . ASN A 1 220 ? -41.478 21.718 32.423 1.00 53.25 220 ASN A C 1
ATOM 1798 O O . ASN A 1 220 ? -42.699 21.808 32.308 1.00 53.25 220 ASN A O 1
ATOM 1802 N N . SER A 1 221 ? -40.817 20.727 31.818 1.00 57.78 221 SER A N 1
ATOM 1803 C CA . SER A 1 221 ? -41.477 19.465 31.512 1.00 57.78 221 SER A CA 1
ATOM 1804 C C . SER A 1 221 ? -41.271 18.545 32.707 1.00 57.78 221 SER A C 1
ATOM 1806 O O . SER A 1 221 ? -40.168 18.037 32.906 1.00 57.78 221 SER A O 1
ATOM 1808 N N . GLU A 1 222 ? -42.332 18.308 33.475 1.00 58.78 222 GLU A N 1
ATOM 1809 C CA . GLU A 1 222 ? -42.443 17.181 34.402 1.00 58.78 222 GLU A CA 1
ATOM 1810 C C . GLU A 1 222 ? -42.274 15.863 33.626 1.00 58.78 222 GLU A C 1
ATOM 1812 O O . GLU A 1 222 ? -43.228 15.150 33.320 1.00 58.78 222 GLU A O 1
ATOM 1817 N N . SER A 1 223 ? -41.050 15.531 33.232 1.00 60.34 223 SER A N 1
ATOM 1818 C CA . SER A 1 223 ? -40.722 14.207 32.741 1.00 60.34 223 SER A CA 1
ATOM 1819 C C . SER A 1 223 ? -40.228 13.409 33.936 1.00 60.34 223 SER A C 1
ATOM 1821 O O . SER A 1 223 ? -39.046 13.447 34.264 1.00 60.34 223 SER A O 1
ATOM 1823 N N . ASN A 1 224 ? -41.122 12.636 34.551 1.00 58.00 224 ASN A N 1
ATOM 1824 C CA . ASN A 1 224 ? -40.790 11.601 35.544 1.00 58.00 224 ASN A CA 1
ATOM 1825 C C . ASN A 1 224 ? -39.964 10.432 34.953 1.00 58.00 224 ASN A C 1
ATOM 1827 O O . ASN A 1 224 ? -39.888 9.359 35.542 1.00 58.00 224 ASN A O 1
ATOM 1831 N N . ASN A 1 225 ? -39.369 10.613 33.774 1.00 63.44 225 ASN A N 1
ATOM 1832 C CA . ASN A 1 225 ? -38.573 9.611 33.084 1.00 63.44 225 ASN A CA 1
ATOM 1833 C C . ASN A 1 225 ? -37.097 9.865 33.386 1.00 63.44 225 ASN A C 1
ATOM 1835 O O . ASN A 1 225 ? -36.378 10.467 32.586 1.00 63.44 225 ASN A O 1
ATOM 1839 N N . PHE A 1 226 ? -36.659 9.419 34.556 1.00 62.31 226 PHE A N 1
ATOM 1840 C CA . PHE A 1 226 ? -35.241 9.290 34.845 1.00 62.31 226 PHE A CA 1
ATOM 1841 C C . PHE A 1 226 ? -34.689 8.089 34.059 1.00 62.31 226 PHE A C 1
ATOM 1843 O O . PHE A 1 226 ? -35.313 7.029 33.985 1.00 62.31 226 PHE A O 1
ATOM 1850 N N . LEU A 1 227 ? -33.535 8.263 33.411 1.00 61.81 227 LEU A N 1
ATOM 1851 C CA . LEU A 1 227 ? -32.752 7.146 32.877 1.00 61.81 227 LEU A CA 1
ATOM 1852 C C . LEU A 1 227 ? -31.996 6.528 34.054 1.00 61.81 227 LEU A C 1
ATOM 1854 O O . LEU A 1 227 ? -30.818 6.819 34.245 1.00 61.81 227 LEU A O 1
ATOM 1858 N N . ASP A 1 228 ? -32.706 5.758 34.874 1.00 63.09 228 ASP A N 1
ATOM 1859 C CA . ASP A 1 228 ? -32.135 5.172 36.089 1.00 63.09 228 ASP A CA 1
ATOM 1860 C C . ASP A 1 228 ? -31.162 4.040 35.741 1.00 63.09 228 ASP A C 1
ATOM 1862 O O . ASP A 1 228 ? -30.007 4.075 36.156 1.00 63.09 228 ASP A O 1
ATOM 1866 N N . ASP A 1 229 ? -31.588 3.106 34.883 1.00 67.00 229 ASP A N 1
ATOM 1867 C CA . ASP A 1 229 ? -30.797 1.938 34.501 1.00 67.00 229 ASP A CA 1
ATOM 1868 C C . ASP A 1 229 ? -30.807 1.713 32.984 1.00 67.00 229 ASP A C 1
ATOM 1870 O O . ASP A 1 229 ? -31.850 1.525 32.351 1.00 67.00 229 ASP A O 1
ATOM 1874 N N . ILE A 1 230 ? -29.614 1.687 32.385 1.00 73.56 230 ILE A N 1
ATOM 1875 C CA . ILE A 1 230 ? -29.425 1.210 31.013 1.00 73.56 230 ILE A CA 1
ATOM 1876 C C . ILE A 1 230 ? -29.153 -0.288 31.097 1.00 73.56 230 ILE A C 1
ATOM 1878 O O . ILE A 1 230 ? -28.020 -0.713 31.321 1.00 73.56 230 ILE A O 1
ATOM 1882 N N . ASN A 1 231 ? -30.194 -1.093 30.903 1.00 74.44 231 ASN A N 1
ATOM 1883 C CA . ASN A 1 231 ? -30.036 -2.538 30.823 1.00 74.44 231 ASN A CA 1
ATOM 1884 C C . ASN A 1 231 ? -29.635 -2.925 29.392 1.00 74.44 231 ASN A C 1
ATOM 1886 O O . ASN A 1 231 ? -30.440 -2.817 28.468 1.00 74.44 231 ASN A O 1
ATOM 1890 N N . ILE A 1 232 ? -28.372 -3.309 29.199 1.00 78.88 232 ILE A N 1
ATOM 1891 C CA . ILE A 1 232 ? -27.860 -3.791 27.911 1.00 78.88 232 ILE A CA 1
ATOM 1892 C C . ILE A 1 232 ? -27.838 -5.314 27.968 1.00 78.88 232 ILE A C 1
ATOM 1894 O O . ILE A 1 232 ? -26.944 -5.900 28.579 1.00 78.88 232 ILE A O 1
ATOM 1898 N N . CYS A 1 233 ? -28.803 -5.952 27.313 1.00 82.31 233 CYS A N 1
ATOM 1899 C CA . CYS A 1 233 ? -28.881 -7.406 27.262 1.00 82.31 233 CYS A CA 1
ATOM 1900 C C . CYS A 1 233 ? -28.099 -7.971 26.067 1.00 82.31 233 CYS A C 1
ATOM 1902 O O . CYS A 1 233 ? -27.789 -7.278 25.090 1.00 82.31 233 CYS A O 1
ATOM 1904 N N . GLN A 1 234 ? -27.792 -9.268 26.122 1.00 83.38 234 GLN A N 1
ATOM 1905 C CA . GLN A 1 234 ? -27.076 -9.970 25.055 1.00 83.38 234 GLN A CA 1
ATOM 1906 C C . GLN A 1 234 ? -27.800 -9.849 23.703 1.00 83.38 234 GLN A C 1
ATOM 1908 O O . GLN A 1 234 ? -27.157 -9.662 22.666 1.00 83.38 234 GLN A O 1
ATOM 1913 N N . GLU A 1 235 ? -29.132 -9.906 23.706 1.00 85.88 235 GLU A N 1
ATOM 1914 C CA . GLU A 1 235 ? -29.980 -9.777 22.520 1.00 85.88 235 GLU A CA 1
ATOM 1915 C C . GLU A 1 235 ? -29.826 -8.408 21.843 1.00 85.88 235 GLU A C 1
ATOM 1917 O O . GLU A 1 235 ? -29.791 -8.329 20.608 1.00 85.88 235 GLU A O 1
ATOM 1922 N N . ASP A 1 236 ? -29.680 -7.334 22.624 1.00 85.25 236 ASP A N 1
ATOM 1923 C CA . ASP A 1 236 ? -29.505 -5.975 22.106 1.00 85.25 236 ASP A CA 1
ATOM 1924 C C . ASP A 1 236 ? -28.170 -5.842 21.373 1.00 85.25 236 ASP A C 1
ATOM 1926 O O . ASP A 1 236 ? -28.104 -5.330 20.247 1.00 85.25 236 ASP A O 1
ATOM 1930 N N . VAL A 1 237 ? -27.107 -6.374 21.982 1.00 85.50 237 VAL A N 1
ATOM 1931 C CA . VAL A 1 237 ? -25.766 -6.405 21.390 1.00 85.50 237 VAL A CA 1
ATOM 1932 C C . VAL A 1 237 ? -25.775 -7.238 20.109 1.00 85.50 237 VAL A C 1
ATOM 1934 O O . VAL A 1 237 ? -25.307 -6.775 19.067 1.00 85.50 237 VAL A O 1
ATOM 1937 N N . LEU A 1 238 ? -26.372 -8.432 20.140 1.00 87.06 238 LEU A N 1
ATOM 1938 C CA . LEU A 1 238 ? -26.443 -9.333 18.990 1.00 87.06 238 LEU A CA 1
ATOM 1939 C C . LEU A 1 238 ? -27.231 -8.714 17.826 1.00 87.06 238 LEU A C 1
ATOM 1941 O O . LEU A 1 238 ? -26.806 -8.774 16.670 1.00 87.06 238 LEU A O 1
ATOM 1945 N N . THR A 1 239 ? -28.337 -8.033 18.127 1.00 89.12 239 THR A N 1
ATOM 1946 C CA . THR A 1 239 ? -29.140 -7.311 17.131 1.00 89.12 239 THR A CA 1
ATOM 1947 C C . THR A 1 239 ? -28.337 -6.202 16.454 1.00 89.12 239 THR A C 1
ATOM 1949 O O . THR A 1 239 ? -28.470 -5.983 15.245 1.00 89.12 239 THR A O 1
ATOM 1952 N N . LYS A 1 240 ? -27.490 -5.489 17.204 1.00 87.06 240 LYS A N 1
ATOM 1953 C CA . LYS A 1 240 ? -26.615 -4.449 16.646 1.00 87.06 240 LYS A CA 1
ATOM 1954 C C . LYS A 1 240 ? -25.481 -5.045 15.819 1.00 87.06 240 LYS A C 1
ATOM 1956 O O . LYS A 1 240 ? -25.238 -4.549 14.720 1.00 87.06 240 LYS A O 1
ATOM 1961 N N . LEU A 1 241 ? -24.853 -6.123 16.289 1.00 85.62 241 LEU A N 1
ATOM 1962 C CA . LEU A 1 241 ? -23.792 -6.817 15.556 1.00 85.62 241 LEU A CA 1
ATOM 1963 C C . LEU A 1 241 ? -24.294 -7.369 14.216 1.00 85.62 241 LEU A C 1
ATOM 1965 O O . LEU A 1 241 ? -23.642 -7.165 13.197 1.00 85.62 241 LEU A O 1
ATOM 1969 N N . ASN A 1 242 ? -25.489 -7.962 14.177 1.00 85.31 242 ASN A N 1
ATOM 1970 C CA . ASN A 1 242 ? -26.082 -8.483 12.939 1.00 85.31 242 ASN A CA 1
ATOM 1971 C C . ASN A 1 242 ? -26.428 -7.394 11.911 1.00 85.31 242 ASN A C 1
ATOM 1973 O O . ASN A 1 242 ? -26.518 -7.672 10.717 1.00 85.31 242 ASN A O 1
ATOM 1977 N N . LYS A 1 243 ? -26.623 -6.145 12.350 1.00 87.94 243 LYS A N 1
ATOM 1978 C CA . LYS A 1 243 ? -26.851 -4.998 11.455 1.00 87.94 243 LYS A CA 1
ATOM 1979 C C . LYS A 1 243 ? -25.553 -4.441 10.859 1.00 87.94 243 LYS A C 1
ATOM 1981 O O . LYS A 1 243 ? -25.625 -3.600 9.958 1.00 87.94 243 LYS A O 1
ATOM 1986 N N . LEU A 1 244 ? -24.381 -4.873 11.334 1.00 82.12 244 LEU A N 1
ATOM 1987 C CA . LEU A 1 244 ? -23.101 -4.448 10.776 1.00 82.12 244 LEU A CA 1
ATOM 1988 C C . LEU A 1 244 ? -22.870 -5.094 9.410 1.00 82.12 244 LEU A C 1
ATOM 1990 O O . LEU A 1 244 ? -23.058 -6.289 9.196 1.00 82.12 244 LEU A O 1
ATOM 1994 N N . LYS A 1 245 ? -22.423 -4.270 8.466 1.00 77.25 245 LYS A N 1
ATOM 1995 C CA . LYS A 1 245 ? -22.065 -4.705 7.119 1.00 77.25 245 LYS A CA 1
ATOM 1996 C C . LYS A 1 245 ? -20.701 -5.384 7.148 1.00 77.25 245 LYS A C 1
ATOM 1998 O O . LYS A 1 245 ? -19.690 -4.708 7.280 1.00 77.25 245 LYS A O 1
ATOM 2003 N N . THR A 1 246 ? -20.665 -6.705 6.994 1.00 72.88 246 THR A N 1
ATOM 2004 C CA . THR A 1 246 ? -19.422 -7.501 7.012 1.00 72.88 246 THR A CA 1
ATOM 2005 C C . THR A 1 246 ? -18.480 -7.196 5.841 1.00 72.88 246 THR A C 1
ATOM 2007 O O . THR A 1 246 ? -17.302 -7.540 5.887 1.00 72.88 246 THR A O 1
ATOM 2010 N N . ASP A 1 247 ? -18.987 -6.566 4.777 1.00 65.88 247 ASP A N 1
ATOM 2011 C CA . ASP A 1 247 ? -18.244 -6.146 3.586 1.00 65.88 247 ASP A CA 1
ATOM 2012 C C . ASP A 1 247 ? -17.618 -4.746 3.714 1.00 65.88 247 ASP A C 1
ATOM 2014 O O . ASP A 1 247 ? -16.820 -4.342 2.862 1.00 65.88 247 ASP A O 1
ATOM 2018 N N . LYS A 1 248 ? -17.952 -4.003 4.775 1.00 54.66 248 LYS A N 1
ATOM 2019 C CA . LYS A 1 248 ? -17.413 -2.669 5.040 1.00 54.66 248 LYS A CA 1
ATOM 2020 C C . LYS A 1 248 ? -16.598 -2.683 6.324 1.00 54.66 248 LYS A C 1
ATOM 2022 O O . LYS A 1 248 ? -17.050 -3.160 7.356 1.00 54.66 248 LYS A O 1
ATOM 2027 N N . SER A 1 249 ? -15.391 -2.132 6.257 1.00 41.75 249 SER A N 1
ATOM 2028 C CA . SER A 1 249 ? -14.633 -1.818 7.464 1.00 41.75 249 SER A CA 1
ATOM 2029 C C . SER A 1 249 ? -15.413 -0.786 8.283 1.00 41.75 249 SER A C 1
ATOM 2031 O O . SER A 1 249 ? -15.902 0.185 7.698 1.00 41.75 249 SER A O 1
ATOM 2033 N N . ALA A 1 250 ? -15.521 -1.014 9.593 1.00 40.38 250 ALA A N 1
ATOM 2034 C CA . ALA A 1 250 ? -15.890 0.022 10.554 1.00 40.38 250 ALA A CA 1
ATOM 2035 C C . ALA A 1 250 ? -14.828 1.131 10.587 1.00 40.38 250 ALA A C 1
ATOM 2037 O O . ALA A 1 250 ? -13.635 0.807 10.355 1.00 40.38 250 ALA A O 1
#

pLDDT: mean 82.33, std 13.28, range [40.38, 95.88]

Secondary structure (DSSP, 8-state):
---GGG-EEEPPSTT-SSPEEE--------------EEE-GGG--HHHHHHHHHTS-HHHHHTT--HHHHHHHHHHHHHHHHHHHSPEEE------PPPTT--HHHHHHHHHHHHHHHHHHHH--HHHHHHHHHHHHHHHHHHHHHHHHHHHHHHHHTTT-HHHHHHHHHHH----SSPPPEEPTTS-EE-SHHHHHHHHHHHHHHTSPPGGGS------S------------HHHHHHHHHTS-TTS--